Protein AF-K1T9F2-F1 (afdb_monomer)

Radius of gyration: 16.2 Å; Cα contacts (8 Å, |Δi|>4): 489; chains: 1; bounding box: 38×38×41 Å

InterPro domains:
  IP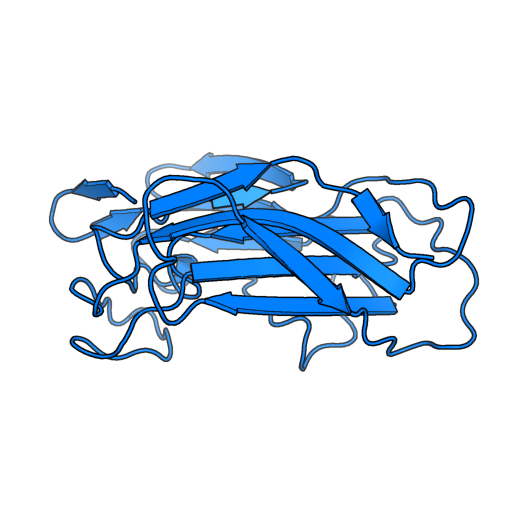R025112 Putative carbohydrate metabolism domain [PF13201] (8-178)
  IPR038653 Putative carbohydrate metabolism domain superfamily [G3DSA:2.60.120.890] (1-181)

Nearest PDB structures (foldseek):
  3hbz-assembly1_A  TM=6.219E-01  e=1.888E-06  Bacteroides thetaiotaomicron VPI-5482
  8uxm-assembly1_B  TM=1.778E-01  e=5.377E-01  Homo sapiens
  8uxh-assembly1_A  TM=1.964E-01  e=2.319E+00  Homo sapiens

pLDDT: mean 95.27, std 4.84, range [68.12, 98.69]

Solvent-accessible surface area (backbone atoms only — not comparable to full-atom values): 9532 Å² total; per-residue (Å²): 56,42,68,60,98,86,42,48,46,48,40,69,51,64,42,49,50,77,50,74,58,89,77,31,40,34,42,31,39,39,31,69,54,87,74,91,68,76,64,47,24,43,33,30,32,34,36,39,44,50,44,45,13,76,32,63,45,98,33,77,48,92,73,56,71,66,39,78,23,32,25,31,40,37,40,33,39,28,39,14,74,40,58,50,49,32,38,25,45,99,49,60,47,43,65,77,83,55,73,90,84,44,55,61,42,91,86,21,39,38,43,38,27,26,27,72,46,76,39,72,61,52,52,78,79,92,57,70,41,86,47,72,31,59,50,51,60,76,53,85,82,65,74,82,54,80,49,65,18,22,32,34,43,42,37,29,26,19,68,45,21,54,28,25,23,28,28,55,77,10,40,67,49,76,45,77,76,43,79,35,112

Mean predicted aligned error: 3.25 Å

Foldseek 3Di:
DADDPLFDQWDKDKPFDWDDDPQKIKTFFFADDDDPDDFFKKKWWKFKDWDFKCGADPLPFPDDGRHQFWWKKKKFFFQWQGTQMWMAGPHNIPSDDDLVPDQADPNTGGTQKMWMDIDRHGDPDDDIDMDMTGIDGPHPPDDRHDHRGTMMIMTIQGPRCSSSIGDNPMDMDIGDIDTHD

Structure (mmCIF, N/CA/C/O backbone):
data_AF-K1T9F2-F1
#
_entry.id   AF-K1T9F2-F1
#
loop_
_atom_site.group_PDB
_atom_site.id
_atom_site.type_symbol
_atom_site.label_atom_id
_atom_site.label_alt_id
_atom_site.label_comp_id
_atom_site.label_asym_id
_atom_site.label_entity_id
_atom_site.label_seq_id
_atom_site.pdbx_PDB_ins_code
_atom_site.Cartn_x
_atom_site.Cartn_y
_atom_site.Cartn_z
_atom_site.occupancy
_atom_site.B_iso_or_equiv
_atom_site.auth_seq_id
_atom_site.auth_comp_id
_atom_site.auth_asym_id
_atom_site.auth_atom_id
_atom_site.pdbx_PDB_model_num
ATOM 1 N N . ALA A 1 1 ? -3.652 2.286 14.707 1.00 68.12 1 ALA A N 1
ATOM 2 C CA . ALA A 1 1 ? -3.939 3.679 14.301 1.00 68.12 1 ALA A CA 1
ATOM 3 C C . ALA A 1 1 ? -3.922 4.584 15.535 1.00 68.12 1 ALA A C 1
ATOM 5 O O . ALA A 1 1 ? -3.825 4.069 16.645 1.00 68.12 1 ALA A O 1
ATOM 6 N N . SER A 1 2 ? -4.001 5.906 15.373 1.00 73.12 2 SER A N 1
ATOM 7 C CA . SER A 1 2 ? -4.304 6.825 16.479 1.00 73.12 2 SER A CA 1
ATOM 8 C C . SER A 1 2 ? -5.463 7.749 16.109 1.00 73.12 2 SER A C 1
ATOM 10 O O . SER A 1 2 ? -5.741 7.978 14.932 1.00 73.12 2 SER A O 1
ATOM 12 N N . SER A 1 3 ? -6.165 8.275 17.111 1.00 77.56 3 SER A N 1
ATOM 13 C CA . SER A 1 3 ? -7.198 9.289 16.903 1.00 77.56 3 SER A CA 1
ATOM 14 C C . SER A 1 3 ? -7.099 10.378 17.957 1.00 77.56 3 SER A C 1
ATOM 16 O O . SER A 1 3 ? -6.975 10.080 19.144 1.00 77.56 3 SER A O 1
ATOM 18 N N . THR A 1 4 ? -7.175 11.641 17.553 1.00 72.25 4 THR A N 1
ATOM 19 C CA . THR A 1 4 ? -7.209 12.791 18.468 1.00 72.25 4 THR A CA 1
ATOM 20 C C . THR A 1 4 ? -8.253 13.779 17.971 1.00 72.25 4 THR A C 1
ATOM 22 O O . THR A 1 4 ? -8.293 14.083 16.782 1.00 72.25 4 THR A O 1
ATOM 25 N N . LEU A 1 5 ? -9.136 14.245 18.863 1.00 77.94 5 LEU A N 1
ATOM 26 C CA . LEU A 1 5 ? -10.234 15.171 18.531 1.00 77.94 5 LEU A CA 1
ATOM 27 C C . LEU A 1 5 ? -11.105 14.690 17.346 1.00 77.94 5 LEU A C 1
ATOM 29 O O . LEU A 1 5 ? -11.568 15.478 16.523 1.00 77.94 5 LEU A O 1
ATOM 33 N N . GLY A 1 6 ? -11.309 13.372 17.240 1.00 76.62 6 GLY A N 1
ATOM 34 C CA . GLY A 1 6 ? -12.091 12.754 16.168 1.00 76.62 6 GLY A CA 1
ATOM 35 C C . GLY A 1 6 ? -11.438 12.823 14.784 1.00 76.62 6 GLY A C 1
ATOM 36 O O . GLY A 1 6 ? -12.145 12.674 13.792 1.00 76.62 6 GLY A O 1
ATOM 37 N N . ILE A 1 7 ? -10.135 13.097 14.689 1.00 81.69 7 ILE A N 1
ATOM 38 C CA . ILE A 1 7 ? -9.335 12.965 13.466 1.00 81.69 7 ILE A CA 1
ATOM 39 C C . ILE A 1 7 ? -8.547 11.663 13.573 1.00 81.69 7 ILE A C 1
ATOM 41 O O . ILE A 1 7 ? -7.864 11.440 14.575 1.00 81.69 7 ILE A O 1
ATOM 45 N N . LEU A 1 8 ? -8.670 10.809 12.558 1.00 89.25 8 LEU A N 1
ATOM 46 C CA . LEU A 1 8 ? -7.912 9.569 12.441 1.00 89.25 8 LEU A CA 1
ATOM 47 C C . LEU A 1 8 ? -6.526 9.868 11.866 1.00 89.25 8 LEU A C 1
ATOM 49 O O . LEU A 1 8 ? -6.414 10.589 10.886 1.00 89.25 8 LEU A O 1
ATOM 53 N N . ALA A 1 9 ? -5.487 9.262 12.425 1.00 88.69 9 ALA A N 1
ATOM 54 C CA . ALA A 1 9 ? -4.207 9.077 11.758 1.00 88.69 9 ALA A CA 1
ATOM 55 C C . ALA A 1 9 ? -3.992 7.569 11.576 1.00 88.69 9 ALA A C 1
ATOM 57 O O . ALA A 1 9 ? -3.715 6.833 12.532 1.00 88.69 9 ALA A O 1
ATOM 58 N N . SER A 1 10 ? -4.183 7.097 10.342 1.00 91.38 10 SER A N 1
ATOM 59 C CA . SER A 1 10 ? -3.956 5.695 9.986 1.00 91.38 10 SER A CA 1
ATOM 60 C C . SER A 1 10 ? -2.474 5.362 10.155 1.00 91.38 10 SER A C 1
ATOM 62 O O . SER A 1 10 ? -1.608 6.117 9.714 1.00 91.38 10 SER A O 1
ATOM 64 N N . GLY A 1 11 ? -2.176 4.244 10.821 1.00 92.25 11 GLY A N 1
ATOM 65 C CA . GLY A 1 11 ? -0.803 3.760 10.917 1.00 92.25 11 GLY A CA 1
ATOM 66 C C . GLY A 1 11 ? -0.372 3.233 9.555 1.00 92.25 11 GLY A C 1
ATOM 67 O O . GLY A 1 11 ? -1.105 2.451 8.953 1.00 92.25 11 GLY A O 1
ATOM 68 N N . ASN A 1 12 ? 0.789 3.656 9.061 1.00 93.50 12 ASN A N 1
ATOM 69 C CA . ASN A 1 12 ? 1.295 3.221 7.766 1.00 93.50 12 ASN A CA 1
ATOM 70 C C . ASN A 1 12 ? 2.806 2.952 7.781 1.00 93.50 12 ASN A C 1
ATOM 72 O O . ASN A 1 12 ? 3.548 3.449 8.626 1.00 93.50 12 ASN A O 1
ATOM 76 N N . LEU A 1 13 ? 3.234 2.122 6.833 1.00 94.81 13 LEU A N 1
ATOM 77 C CA . LEU A 1 13 ? 4.626 1.813 6.517 1.00 94.81 13 LEU A CA 1
ATOM 78 C C . LEU A 1 13 ? 4.768 1.874 4.998 1.00 94.81 13 LEU A C 1
ATOM 80 O O . LEU A 1 13 ? 3.906 1.366 4.282 1.00 94.81 13 LEU A O 1
ATOM 84 N N . PHE A 1 14 ? 5.830 2.489 4.486 1.00 94.94 14 PHE A N 1
ATOM 85 C CA . PHE A 1 14 ? 6.001 2.644 3.043 1.00 94.94 14 PHE A CA 1
ATOM 86 C C . PHE A 1 14 ? 7.463 2.747 2.609 1.00 94.94 14 PHE A C 1
ATOM 88 O O . PHE A 1 14 ? 8.327 3.210 3.353 1.00 94.94 14 PHE A O 1
ATOM 95 N N . THR A 1 15 ? 7.727 2.403 1.348 1.00 90.56 15 THR A N 1
ATOM 96 C CA . THR A 1 15 ? 8.969 2.758 0.643 1.00 90.56 15 THR A CA 1
ATOM 97 C C . THR A 1 15 ? 8.815 4.141 0.001 1.00 90.56 15 THR A C 1
ATOM 99 O O . THR A 1 15 ? 8.570 4.275 -1.204 1.00 90.56 15 THR A O 1
ATOM 102 N N . ALA A 1 16 ? 8.886 5.187 0.820 1.00 93.81 16 ALA A N 1
ATOM 103 C CA . ALA A 1 16 ? 8.629 6.562 0.400 1.00 93.81 16 ALA A CA 1
ATOM 104 C C . ALA A 1 16 ? 9.358 7.582 1.292 1.00 93.81 16 ALA A C 1
ATOM 106 O O . ALA A 1 16 ? 10.010 7.226 2.271 1.00 93.81 16 ALA A O 1
ATOM 107 N N . THR A 1 17 ? 9.232 8.864 0.954 1.00 96.81 17 THR A N 1
ATOM 108 C CA . THR A 1 17 ? 9.586 9.980 1.843 1.00 96.81 17 THR A CA 1
ATOM 109 C C . THR A 1 17 ? 8.347 10.495 2.559 1.00 96.81 17 THR A C 1
ATOM 111 O O . THR A 1 17 ? 7.253 10.437 1.999 1.00 96.81 17 THR A O 1
ATOM 114 N N . PHE A 1 18 ? 8.527 11.081 3.742 1.00 96.88 18 PHE A N 1
ATOM 115 C CA . PHE A 1 18 ? 7.455 11.732 4.489 1.00 96.88 18 PHE A CA 1
ATOM 116 C C . PHE A 1 18 ? 7.846 13.153 4.896 1.00 96.88 18 PHE A C 1
ATOM 118 O O . PHE A 1 18 ? 8.975 13.388 5.327 1.00 96.88 18 PHE A O 1
ATOM 125 N N . SER A 1 19 ? 6.913 14.094 4.773 1.00 96.75 19 SER A N 1
ATOM 126 C CA . SER A 1 19 ? 7.063 15.462 5.268 1.00 96.75 19 SER A CA 1
ATOM 127 C C . SER A 1 19 ? 5.750 15.995 5.836 1.00 96.75 19 SER A C 1
ATOM 129 O O . SER A 1 19 ? 4.665 15.568 5.444 1.00 96.75 19 SER A O 1
ATOM 131 N N . MET A 1 20 ? 5.855 16.938 6.772 1.00 95.12 20 MET A N 1
ATOM 132 C CA . MET A 1 20 ? 4.715 17.584 7.426 1.00 95.12 20 MET A CA 1
ATOM 133 C C . MET A 1 20 ? 4.723 19.083 7.139 1.00 95.12 20 MET A C 1
ATOM 135 O O . MET A 1 20 ? 5.772 19.728 7.203 1.00 95.12 20 MET A O 1
ATOM 139 N N . LYS A 1 21 ? 3.543 19.650 6.879 1.00 93.81 21 LYS A N 1
ATOM 140 C CA . LYS A 1 21 ? 3.303 21.093 6.802 1.00 93.81 21 LYS A CA 1
ATOM 141 C C . LYS A 1 21 ? 2.045 21.430 7.601 1.00 93.81 21 LYS A C 1
ATOM 143 O O . LYS A 1 21 ? 0.927 21.264 7.125 1.00 93.81 21 LYS A O 1
ATOM 148 N N . GLY A 1 22 ? 2.227 21.922 8.825 1.00 91.19 22 GLY A N 1
ATOM 149 C CA . GLY A 1 22 ? 1.110 22.115 9.751 1.00 91.19 22 GLY A CA 1
ATOM 150 C C . GLY A 1 22 ? 0.487 20.769 10.125 1.00 91.19 22 GLY A C 1
ATOM 151 O O . GLY A 1 22 ? 1.191 19.879 10.594 1.00 91.19 22 GLY A O 1
ATOM 152 N N . THR A 1 23 ? -0.819 20.623 9.906 1.00 89.06 23 THR A N 1
ATOM 153 C CA . THR A 1 23 ? -1.559 19.367 10.122 1.00 89.06 23 THR A CA 1
ATOM 154 C C . THR A 1 23 ? -1.532 18.425 8.922 1.00 89.06 23 THR A C 1
ATOM 156 O O . THR A 1 23 ? -2.035 17.309 9.027 1.00 89.06 23 THR A O 1
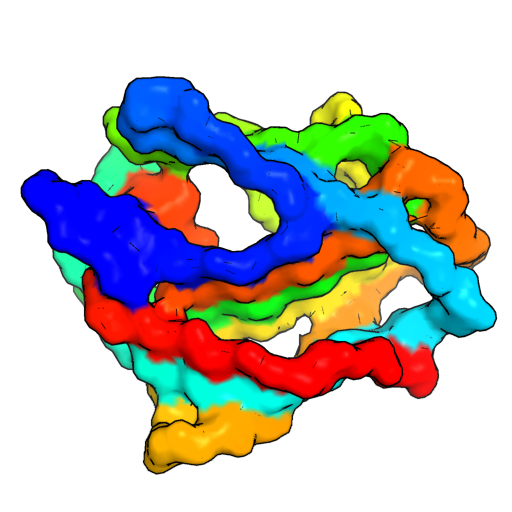ATOM 159 N N . ASP A 1 24 ? -0.984 18.870 7.792 1.00 92.94 24 ASP A N 1
ATOM 160 C CA . ASP A 1 24 ? -0.994 18.100 6.556 1.00 92.94 24 ASP A CA 1
ATOM 161 C C . ASP A 1 24 ? 0.289 17.273 6.451 1.00 92.94 24 ASP A C 1
ATOM 163 O O . ASP A 1 24 ? 1.404 17.802 6.524 1.00 92.94 24 ASP A O 1
ATOM 167 N N . GLY A 1 25 ? 0.123 15.969 6.258 1.00 95.31 25 GLY A N 1
ATOM 168 C CA . GLY A 1 25 ? 1.200 15.029 5.969 1.00 95.31 25 GLY A CA 1
ATOM 169 C C . GLY A 1 25 ? 1.262 14.734 4.476 1.00 95.31 25 GLY A C 1
ATOM 170 O O . GLY A 1 25 ? 0.229 14.548 3.835 1.00 95.31 25 GLY A O 1
ATOM 171 N N . THR A 1 26 ? 2.468 14.689 3.914 1.00 97.44 26 THR A N 1
ATOM 172 C CA . THR A 1 26 ? 2.703 14.313 2.515 1.00 97.44 26 THR A CA 1
ATOM 173 C C . THR A 1 26 ? 3.612 13.097 2.434 1.00 97.44 26 THR A C 1
ATOM 175 O O . THR A 1 26 ? 4.751 13.128 2.903 1.00 97.44 26 THR A O 1
ATOM 178 N N . VAL A 1 27 ? 3.114 12.040 1.796 1.00 97.50 27 VAL A N 1
ATOM 179 C CA . VAL A 1 27 ? 3.890 10.853 1.429 1.00 97.50 27 VAL A CA 1
ATOM 180 C C . VAL A 1 27 ? 4.293 10.975 -0.035 1.00 97.50 27 VAL A C 1
ATOM 182 O O . VAL A 1 27 ? 3.436 11.122 -0.900 1.00 97.50 27 VAL A O 1
ATOM 185 N N . GLY A 1 28 ? 5.591 10.906 -0.324 1.00 97.56 28 GLY A N 1
ATOM 186 C CA . GLY A 1 28 ? 6.118 10.890 -1.691 1.00 97.56 28 GLY A CA 1
ATOM 187 C C . GLY A 1 28 ? 6.487 9.474 -2.114 1.00 97.56 28 GLY A C 1
ATOM 188 O O . GLY A 1 28 ? 7.625 9.059 -1.897 1.00 97.56 28 GLY A O 1
ATOM 189 N N . PHE A 1 29 ? 5.551 8.724 -2.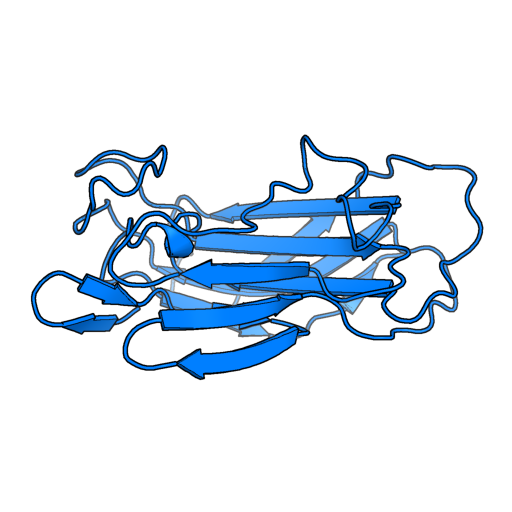692 1.00 97.75 29 PHE A N 1
ATOM 190 C CA . PHE A 1 29 ? 5.731 7.318 -3.060 1.00 97.75 29 PHE A CA 1
ATOM 191 C C . PHE A 1 29 ? 6.774 7.110 -4.161 1.00 97.75 29 PHE A C 1
ATOM 193 O O . PHE A 1 29 ? 6.859 7.885 -5.115 1.00 97.75 29 PHE A O 1
ATOM 200 N N . GLY A 1 30 ? 7.531 6.017 -4.030 1.00 96.81 30 GLY A N 1
ATOM 201 C CA . GLY A 1 30 ? 8.502 5.544 -5.014 1.00 96.81 30 GLY A CA 1
ATOM 202 C C . GLY A 1 30 ? 9.901 5.432 -4.422 1.00 96.81 30 GLY A C 1
ATOM 203 O O . GLY A 1 30 ? 10.411 6.372 -3.834 1.00 96.81 30 GLY A O 1
ATOM 204 N N . GLN A 1 31 ? 10.574 4.309 -4.597 1.00 97.44 31 GLN A N 1
ATOM 205 C CA . GLN A 1 31 ? 11.970 4.137 -4.211 1.00 97.44 31 GLN A CA 1
ATOM 206 C C . GLN A 1 31 ? 12.727 3.493 -5.368 1.00 97.44 31 GLN A C 1
ATOM 208 O O . GLN A 1 31 ? 12.158 2.722 -6.144 1.00 97.44 31 GLN A O 1
ATOM 213 N N . LYS A 1 32 ? 14.010 3.834 -5.521 1.00 97.69 32 LYS A N 1
ATOM 214 C CA . LYS A 1 32 ? 14.860 3.145 -6.489 1.00 97.69 32 LYS A CA 1
ATOM 215 C C . LYS A 1 32 ? 15.120 1.725 -5.993 1.00 97.69 32 LYS A C 1
ATOM 217 O O . LYS A 1 32 ? 15.610 1.535 -4.883 1.00 97.69 32 LYS A O 1
ATOM 222 N N . TYR A 1 33 ? 14.811 0.753 -6.835 1.00 97.50 33 TYR A N 1
ATOM 223 C CA . TYR A 1 33 ? 15.089 -0.661 -6.631 1.00 97.50 33 TYR A CA 1
ATOM 224 C C . TYR A 1 33 ? 15.558 -1.287 -7.948 1.00 97.50 33 TYR A C 1
ATOM 226 O O . TYR A 1 33 ? 14.968 -1.051 -9.005 1.00 97.50 33 TYR A O 1
ATOM 234 N N . ASN A 1 34 ? 16.627 -2.077 -7.901 1.00 96.75 34 ASN A N 1
ATOM 235 C CA . ASN A 1 34 ? 17.180 -2.724 -9.086 1.00 96.75 34 ASN A CA 1
ATOM 236 C C . ASN A 1 34 ? 16.718 -4.183 -9.127 1.00 96.75 34 ASN A C 1
ATOM 238 O O . ASN A 1 34 ? 17.128 -4.986 -8.293 1.00 96.75 34 ASN A O 1
ATOM 242 N N . TYR A 1 35 ? 15.876 -4.516 -10.104 1.00 96.12 35 TYR A N 1
ATOM 243 C CA . TYR A 1 35 ? 15.380 -5.877 -10.307 1.00 96.12 35 TYR A CA 1
ATOM 244 C C . TYR A 1 35 ? 16.410 -6.720 -11.065 1.00 96.12 35 TYR A C 1
ATOM 246 O O . TYR A 1 35 ? 16.886 -6.314 -12.125 1.00 96.12 35 TYR A O 1
ATOM 254 N N . THR A 1 36 ? 16.728 -7.904 -10.542 1.00 92.88 36 THR A N 1
ATOM 255 C CA . THR A 1 36 ? 17.617 -8.888 -11.192 1.00 92.88 36 THR A CA 1
ATOM 256 C C . THR A 1 36 ? 16.849 -9.986 -11.933 1.00 92.88 36 THR A C 1
ATOM 258 O O . THR A 1 36 ? 17.400 -10.635 -12.817 1.00 92.88 36 THR A O 1
ATOM 261 N N . ALA A 1 37 ? 15.569 -10.166 -11.606 1.00 94.50 37 ALA A N 1
ATOM 262 C CA . ALA A 1 37 ? 14.615 -11.033 -12.286 1.00 94.50 37 ALA A CA 1
ATOM 263 C C . ALA A 1 37 ? 13.214 -10.403 -12.214 1.00 94.50 37 ALA A C 1
ATOM 265 O O . ALA A 1 37 ? 13.018 -9.412 -11.509 1.00 94.50 37 ALA A O 1
ATOM 266 N N . ARG A 1 38 ? 12.247 -10.949 -12.960 1.00 95.75 38 ARG A N 1
ATOM 267 C CA . ARG A 1 38 ? 10.861 -10.456 -13.004 1.00 95.75 38 ARG A CA 1
ATOM 268 C C . ARG A 1 38 ? 10.035 -11.114 -11.889 1.00 95.75 38 ARG A C 1
ATOM 270 O O . ARG A 1 38 ? 9.751 -12.302 -12.022 1.00 95.75 38 ARG A O 1
ATOM 277 N N . PRO A 1 39 ? 9.639 -10.400 -10.819 1.00 97.06 39 PRO A N 1
ATOM 278 C CA . PRO A 1 39 ? 8.875 -11.011 -9.735 1.00 97.06 39 PRO A CA 1
ATOM 279 C C . PRO A 1 39 ? 7.464 -11.398 -10.191 1.00 97.06 39 PRO A C 1
ATOM 281 O O . PRO A 1 39 ? 6.855 -10.706 -11.004 1.00 97.06 39 PRO A O 1
ATOM 284 N N . LYS A 1 40 ? 6.910 -12.476 -9.652 1.00 97.50 40 LYS A N 1
ATOM 285 C CA . LYS A 1 40 ? 5.508 -12.883 -9.823 1.00 97.50 40 LYS A CA 1
ATOM 286 C C . LYS A 1 40 ? 4.620 -12.466 -8.656 1.00 97.50 40 LYS A C 1
ATOM 288 O O . LYS A 1 40 ? 3.404 -12.455 -8.807 1.00 97.50 40 LYS A O 1
ATOM 293 N N . GLY A 1 41 ? 5.211 -12.118 -7.517 1.00 98.19 41 GLY A N 1
ATOM 294 C CA . GLY A 1 41 ? 4.481 -11.767 -6.305 1.00 98.19 41 GLY A CA 1
ATOM 295 C C . GLY A 1 41 ? 5.393 -11.221 -5.213 1.00 98.19 41 GLY A C 1
ATOM 296 O O . GLY A 1 41 ? 6.617 -11.226 -5.354 1.00 98.19 41 GLY A O 1
ATOM 297 N N . LEU A 1 42 ? 4.785 -10.765 -4.124 1.00 98.56 42 LEU A N 1
ATOM 298 C CA . LEU A 1 42 ? 5.448 -10.353 -2.891 1.00 98.56 42 LEU A CA 1
ATOM 299 C C . LEU A 1 42 ? 4.920 -11.221 -1.748 1.00 98.56 42 LEU A C 1
ATOM 301 O O . LEU A 1 42 ? 3.719 -11.215 -1.483 1.00 98.56 42 LEU A O 1
ATOM 305 N N . ARG A 1 43 ? 5.811 -11.943 -1.073 1.00 98.69 43 ARG A N 1
ATOM 306 C CA . ARG A 1 43 ? 5.507 -12.723 0.129 1.00 98.69 43 ARG A CA 1
ATOM 307 C C . ARG A 1 43 ? 5.977 -11.964 1.366 1.00 98.69 43 ARG A C 1
ATOM 309 O O . ARG A 1 43 ? 6.936 -11.201 1.296 1.00 98.69 43 ARG A O 1
ATOM 316 N N . PHE A 1 44 ? 5.256 -12.121 2.466 1.00 98.44 44 PHE A N 1
ATOM 317 C CA . PHE A 1 44 ? 5.525 -11.454 3.738 1.00 98.44 44 PHE A CA 1
ATOM 318 C C . PHE A 1 44 ? 4.840 -12.200 4.884 1.00 98.44 44 PHE A C 1
ATOM 320 O O . PHE A 1 44 ? 4.075 -13.147 4.677 1.00 98.44 44 PHE A O 1
ATOM 327 N N . LYS A 1 45 ? 5.093 -11.752 6.109 1.00 98.56 45 LYS A N 1
ATOM 328 C CA . LYS A 1 45 ? 4.345 -12.137 7.302 1.00 98.56 45 LYS A CA 1
ATOM 329 C C . LYS A 1 45 ? 3.517 -10.967 7.808 1.00 98.56 45 LYS A C 1
ATOM 331 O O . LYS A 1 45 ? 3.944 -9.820 7.698 1.00 98.56 45 LYS A O 1
ATOM 336 N N . TYR A 1 46 ? 2.343 -11.239 8.368 1.00 98.56 46 TYR A N 1
ATOM 337 C CA . TYR A 1 46 ? 1.485 -10.203 8.937 1.00 98.56 46 TYR A CA 1
ATOM 338 C C . TYR A 1 46 ? 0.594 -10.716 10.073 1.00 98.56 46 TYR A C 1
ATOM 340 O O . TYR A 1 46 ? 0.297 -11.903 10.161 1.00 98.56 46 TYR A O 1
ATOM 348 N N . HIS A 1 47 ? 0.147 -9.804 10.930 1.00 98.50 47 HIS A N 1
ATOM 349 C CA . HIS A 1 47 ? -0.982 -9.992 11.843 1.00 98.50 47 HIS A CA 1
ATOM 350 C C . HIS A 1 47 ? -1.838 -8.729 11.768 1.00 98.50 47 HIS A C 1
ATOM 352 O O . HIS A 1 47 ? -1.299 -7.618 11.752 1.00 98.50 47 HIS A O 1
ATOM 358 N N . ALA A 1 48 ? -3.157 -8.883 11.727 1.00 98.31 48 ALA A N 1
ATOM 359 C CA . ALA A 1 48 ? -4.078 -7.762 11.638 1.00 98.31 48 ALA A CA 1
ATOM 360 C C . ALA A 1 48 ? -5.213 -7.891 12.652 1.00 98.31 48 ALA A C 1
ATOM 362 O O . ALA A 1 48 ? -5.840 -8.941 12.774 1.00 98.31 48 ALA A O 1
ATOM 363 N N . THR A 1 49 ? -5.529 -6.776 13.302 1.00 98.31 49 THR A N 1
ATOM 364 C CA . THR A 1 49 ? -6.801 -6.567 13.992 1.00 98.31 49 THR A CA 1
ATOM 365 C C . THR A 1 49 ? -7.564 -5.505 13.219 1.00 98.31 49 THR A C 1
ATOM 367 O O . THR A 1 49 ? -7.086 -4.374 13.108 1.00 98.31 49 THR A O 1
ATOM 370 N N . VAL A 1 50 ? -8.737 -5.860 12.690 1.00 98.25 50 VAL A N 1
ATOM 371 C CA . VAL A 1 50 ? -9.604 -4.936 11.949 1.00 98.25 50 VAL A CA 1
ATOM 372 C C . VAL A 1 50 ? -11.003 -4.881 12.552 1.00 98.25 50 VAL A C 1
ATOM 374 O O . VAL A 1 50 ? -11.582 -5.901 12.919 1.00 98.25 50 VAL A O 1
ATOM 377 N N . GLY A 1 51 ? -11.542 -3.672 12.674 1.00 98.00 51 GLY A N 1
ATOM 378 C CA . GLY A 1 51 ? -12.889 -3.409 13.167 1.00 98.00 51 GLY A CA 1
ATOM 379 C C . GLY A 1 51 ? -13.733 -2.641 12.158 1.00 98.00 51 GLY A C 1
ATOM 380 O O . GLY A 1 51 ? -13.339 -2.419 11.015 1.00 98.00 51 GLY A O 1
ATOM 381 N N . THR A 1 52 ? -14.909 -2.207 12.591 1.00 98.38 52 THR A N 1
ATOM 382 C CA . THR A 1 52 ? -15.763 -1.324 11.796 1.00 98.38 52 THR A CA 1
ATOM 383 C C . THR A 1 52 ? -15.276 0.120 11.871 1.00 98.38 52 THR A C 1
ATOM 385 O O . THR A 1 52 ? -14.754 0.549 12.903 1.00 98.38 52 THR A O 1
ATO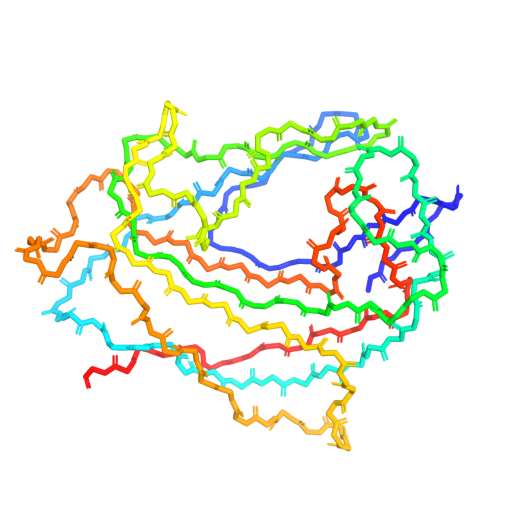M 388 N N . VAL A 1 53 ? -15.503 0.885 10.808 1.00 98.12 53 VAL A N 1
ATOM 389 C CA . VAL A 1 53 ? -15.225 2.321 10.735 1.00 98.12 53 VAL A CA 1
ATOM 390 C C . VAL A 1 53 ? -15.927 3.043 11.883 1.00 98.12 53 VAL A C 1
ATOM 392 O O . VAL A 1 53 ? -17.153 3.010 11.985 1.00 98.12 53 VAL A O 1
ATOM 395 N N . ASP A 1 54 ? -15.144 3.703 12.735 1.00 96.88 54 ASP A N 1
ATOM 396 C CA . ASP A 1 54 ? -15.617 4.523 13.858 1.00 96.88 54 ASP A CA 1
ATOM 397 C C . ASP A 1 54 ? -15.284 6.014 13.675 1.00 96.88 54 ASP A C 1
ATOM 399 O O . ASP A 1 54 ? -15.780 6.868 14.415 1.00 96.88 54 ASP A O 1
ATOM 403 N N . ILE A 1 55 ? -14.484 6.343 12.656 1.00 95.62 55 ILE A N 1
ATOM 404 C CA . ILE A 1 55 ? -14.190 7.704 12.223 1.00 95.62 55 ILE A CA 1
ATOM 405 C C . ILE A 1 55 ? -14.411 7.788 10.716 1.00 95.62 55 ILE A C 1
ATOM 407 O O . ILE A 1 55 ? -13.772 7.093 9.932 1.00 95.62 55 ILE A O 1
ATOM 411 N N . GLN A 1 56 ? -15.299 8.691 10.310 1.00 94.69 56 GLN A N 1
ATOM 412 C CA . GLN A 1 56 ? -15.545 9.024 8.914 1.00 94.69 56 GLN A CA 1
ATOM 413 C C . GLN A 1 56 ? -15.600 10.549 8.795 1.00 94.69 56 GLN A C 1
ATOM 415 O O . GLN A 1 56 ? -16.333 11.230 9.518 1.00 94.69 56 GLN A O 1
ATOM 420 N N . LYS A 1 57 ? -14.758 11.099 7.924 1.00 93.62 57 LYS A N 1
ATOM 421 C CA . LYS A 1 57 ? -14.769 12.492 7.505 1.00 93.62 57 LYS A CA 1
ATOM 422 C C . LYS A 1 57 ? -15.367 12.592 6.112 1.00 93.62 57 LYS A C 1
ATOM 424 O O . LYS A 1 57 ? -15.117 11.783 5.220 1.00 93.62 57 LYS A O 1
ATOM 429 N N . ASN A 1 58 ? -16.088 13.683 5.886 1.00 89.94 58 ASN A N 1
ATOM 430 C CA . ASN A 1 58 ? -16.654 14.023 4.582 1.00 89.94 58 ASN A CA 1
ATOM 431 C C . ASN A 1 58 ? -15.598 14.622 3.637 1.00 89.94 58 ASN A C 1
ATOM 433 O O . ASN A 1 58 ? -15.817 15.647 3.000 1.00 89.94 58 ASN A O 1
ATOM 437 N N . PHE A 1 59 ? -14.434 13.978 3.554 1.00 92.94 59 PHE A N 1
ATOM 438 C CA . PHE A 1 59 ? -13.321 14.351 2.681 1.00 92.94 59 PHE A CA 1
ATOM 439 C C . PHE A 1 59 ? -13.355 13.608 1.338 1.00 92.94 59 PHE A C 1
ATOM 441 O O . PHE A 1 59 ? -12.433 13.730 0.537 1.00 92.94 59 PHE A O 1
ATOM 448 N N . GLY A 1 60 ? -14.447 12.890 1.054 1.00 91.06 60 GLY A N 1
ATOM 449 C CA . GLY A 1 60 ? -14.683 12.204 -0.219 1.00 91.06 60 GLY A CA 1
ATOM 450 C C . GLY A 1 60 ? -14.169 10.766 -0.277 1.00 91.06 60 GLY A C 1
ATOM 451 O O . GLY A 1 60 ? -14.060 10.229 -1.375 1.00 91.06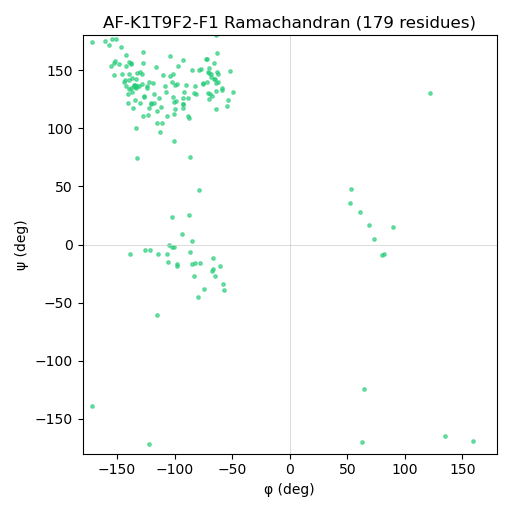 60 GLY A O 1
ATOM 452 N N . GLY A 1 61 ? -13.848 10.161 0.872 1.00 91.19 61 GLY A N 1
ATOM 453 C CA . GLY A 1 61 ? -13.518 8.739 0.959 1.00 91.19 61 GLY A CA 1
ATOM 454 C C . GLY A 1 61 ? -14.759 7.861 0.739 1.00 91.19 61 GLY A C 1
ATOM 455 O O . GLY A 1 61 ? -15.859 8.280 1.107 1.00 91.19 61 GLY A O 1
ATOM 456 N N . PRO A 1 62 ? -14.607 6.661 0.155 1.00 93.88 62 PRO A N 1
ATOM 457 C CA . PRO A 1 62 ? -15.736 5.850 -0.301 1.00 93.88 62 PRO A CA 1
ATOM 458 C C . PRO A 1 62 ? -16.409 5.019 0.802 1.00 93.88 62 PRO A C 1
ATOM 460 O O . PRO A 1 62 ? -17.517 4.543 0.586 1.00 93.88 62 PRO A O 1
ATOM 463 N N . ILE A 1 63 ? -15.755 4.832 1.955 1.00 96.06 63 ILE A N 1
ATOM 464 C CA . ILE A 1 63 ? -16.254 3.980 3.044 1.00 96.06 63 ILE A CA 1
ATOM 465 C C . ILE A 1 63 ? -17.127 4.761 4.034 1.00 96.06 63 ILE A C 1
ATOM 467 O O . ILE A 1 63 ? -16.789 5.891 4.417 1.00 96.06 63 ILE A O 1
ATOM 471 N N . ALA A 1 64 ? -18.241 4.162 4.456 1.00 96.44 64 ALA A N 1
ATOM 472 C CA . ALA A 1 64 ? -19.187 4.768 5.386 1.00 96.44 64 ALA A CA 1
ATOM 473 C C . ALA A 1 64 ? -18.904 4.399 6.855 1.00 96.44 64 ALA A C 1
ATOM 475 O O . ALA A 1 64 ? -18.259 3.402 7.173 1.00 96.44 64 ALA A O 1
ATOM 476 N N . MET A 1 65 ? -19.416 5.225 7.775 1.00 96.81 65 MET A N 1
ATOM 477 C CA . MET A 1 65 ? -19.392 4.945 9.216 1.00 96.81 65 MET A CA 1
ATOM 478 C C . MET A 1 65 ? -20.116 3.624 9.517 1.00 96.81 65 MET A C 1
ATOM 480 O O . MET A 1 65 ? -21.225 3.408 9.033 1.00 96.81 65 MET A O 1
ATOM 484 N N . GLY A 1 66 ? -19.519 2.772 10.352 1.00 97.62 66 GLY A N 1
ATOM 485 C CA . GLY A 1 66 ? -20.078 1.475 10.739 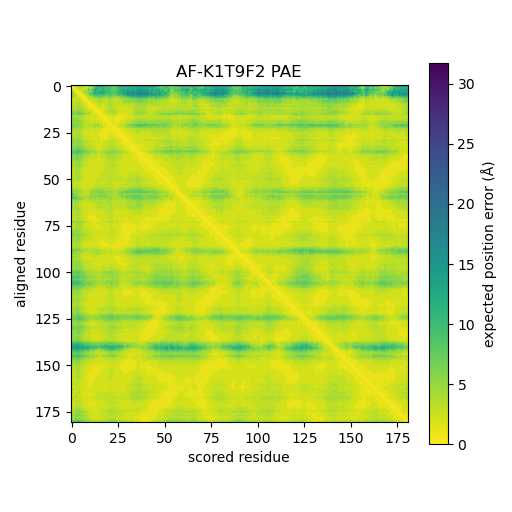1.00 97.62 66 GLY A CA 1
ATOM 486 C C . GLY A 1 66 ? -19.844 0.335 9.742 1.00 97.62 66 GLY A C 1
ATOM 487 O O . GLY A 1 66 ? -20.118 -0.812 10.086 1.00 97.62 66 GLY A O 1
ATOM 488 N N . GLU A 1 67 ? -19.312 0.605 8.546 1.00 98.06 67 GLU A N 1
ATOM 489 C CA . GLU A 1 67 ? -18.896 -0.453 7.618 1.00 98.06 67 GLU A CA 1
ATOM 490 C C . GLU A 1 67 ? -17.624 -1.155 8.102 1.00 98.06 67 GLU A C 1
ATOM 492 O O . GLU A 1 67 ? -16.867 -0.613 8.907 1.00 98.06 67 GLU A O 1
ATOM 497 N N . GLN A 1 68 ? -17.376 -2.372 7.614 1.00 98.31 68 GLN A N 1
ATOM 498 C CA . GLN A 1 68 ? -16.141 -3.097 7.904 1.00 98.31 68 GLN A CA 1
ATOM 499 C C . GLN A 1 68 ? -14.943 -2.342 7.312 1.00 98.31 68 GLN A C 1
ATOM 501 O O . GLN A 1 68 ? -14.847 -2.209 6.093 1.00 98.31 68 GLN A O 1
ATOM 506 N N . ASP A 1 69 ? -14.026 -1.869 8.161 1.00 98.44 69 ASP A N 1
ATOM 507 C CA . ASP A 1 69 ? -12.796 -1.230 7.692 1.00 98.44 69 ASP A CA 1
ATOM 508 C C . ASP A 1 69 ? -11.836 -2.275 7.105 1.00 98.44 69 ASP A C 1
ATOM 510 O O . ASP A 1 69 ? -11.920 -3.472 7.402 1.00 98.44 69 ASP A O 1
ATOM 514 N N . LEU A 1 70 ? -10.906 -1.799 6.280 1.00 98.19 70 LEU A N 1
ATOM 515 C CA . LEU A 1 70 ? -9.929 -2.605 5.564 1.00 98.19 70 LEU A CA 1
ATOM 516 C C . LEU A 1 70 ? -8.525 -2.133 5.926 1.00 98.19 70 LEU A C 1
ATOM 518 O O . LEU A 1 70 ? -8.147 -1.015 5.582 1.00 98.19 70 LEU A O 1
ATOM 522 N N . SER A 1 71 ? -7.712 -2.985 6.548 1.00 98.44 71 SER A N 1
ATOM 523 C CA . SER A 1 71 ? -6.259 -2.811 6.427 1.00 98.44 71 SER A CA 1
ATOM 524 C C . SER A 1 71 ? -5.840 -3.158 4.999 1.00 98.44 71 SER A C 1
ATOM 526 O O . SER A 1 71 ? -6.503 -3.952 4.336 1.00 98.44 71 SER A O 1
ATOM 528 N N . THR A 1 72 ? -4.759 -2.569 4.498 1.00 98.19 72 THR A N 1
ATOM 529 C CA . THR A 1 72 ? -4.298 -2.834 3.129 1.00 98.19 72 THR A CA 1
ATOM 530 C C . THR A 1 72 ? -2.783 -2.934 3.071 1.00 98.19 72 THR A C 1
ATOM 532 O O . THR A 1 72 ? -2.070 -2.197 3.758 1.00 98.19 72 THR A O 1
ATOM 535 N N . ILE A 1 73 ? -2.297 -3.857 2.250 1.00 98.38 73 ILE A N 1
ATOM 536 C CA . ILE A 1 73 ? -0.899 -3.977 1.850 1.00 98.38 73 ILE A CA 1
ATOM 537 C C . ILE A 1 73 ? -0.893 -3.996 0.329 1.00 98.38 73 ILE A C 1
ATOM 539 O O . ILE A 1 73 ? -1.586 -4.806 -0.283 1.00 98.38 73 ILE A O 1
ATOM 543 N N . TYR A 1 74 ? -0.107 -3.130 -0.297 1.00 96.94 74 TYR A N 1
ATOM 544 C CA . TYR A 1 74 ? 0.064 -3.158 -1.740 1.00 96.94 74 TYR A CA 1
ATOM 545 C C . TYR A 1 74 ? 1.512 -2.950 -2.156 1.00 96.94 74 TYR A C 1
ATOM 547 O O . TYR A 1 74 ? 2.327 -2.351 -1.450 1.00 96.94 74 TYR A O 1
ATOM 555 N N . VAL A 1 75 ? 1.807 -3.451 -3.349 1.00 98.50 75 VAL A N 1
ATOM 556 C CA . VAL A 1 75 ? 3.098 -3.343 -4.015 1.00 98.50 75 VAL A CA 1
ATOM 557 C C . VAL A 1 75 ? 2.892 -2.919 -5.460 1.00 98.50 75 VAL A C 1
ATOM 559 O O . VAL A 1 75 ? 1.947 -3.353 -6.117 1.00 98.50 75 VAL A O 1
ATOM 562 N N . CYS A 1 76 ? 3.780 -2.073 -5.969 1.00 98.25 76 CYS A N 1
ATOM 563 C CA . CYS A 1 76 ? 3.820 -1.696 -7.372 1.00 98.25 76 CYS A CA 1
ATOM 564 C C . CYS A 1 76 ? 5.251 -1.737 -7.902 1.00 98.25 76 CYS A C 1
ATOM 566 O O . CYS A 1 76 ? 6.180 -1.210 -7.283 1.00 98.25 76 CYS A O 1
ATOM 568 N N . ILE A 1 77 ? 5.396 -2.305 -9.096 1.00 98.12 77 ILE A N 1
ATOM 569 C CA . ILE A 1 77 ? 6.566 -2.114 -9.948 1.00 98.12 77 ILE A CA 1
ATOM 570 C C . ILE A 1 77 ? 6.228 -0.954 -10.877 1.00 98.12 77 ILE A C 1
ATOM 572 O O . ILE A 1 77 ? 5.242 -1.007 -11.614 1.00 98.12 77 ILE A O 1
ATOM 576 N N . VAL A 1 78 ? 7.028 0.103 -10.829 1.00 97.88 78 VAL A N 1
ATOM 577 C CA . VAL A 1 78 ? 6.759 1.362 -11.537 1.00 97.88 78 VAL A CA 1
ATOM 578 C C . VAL A 1 78 ? 7.957 1.773 -12.381 1.00 97.88 78 VAL A C 1
ATOM 580 O O . VAL A 1 78 ? 9.049 1.233 -12.228 1.00 97.88 78 VAL A O 1
ATOM 583 N N . ASP A 1 79 ? 7.760 2.722 -13.286 1.00 97.56 79 ASP A N 1
ATOM 584 C CA . ASP A 1 79 ? 8.834 3.323 -14.078 1.00 97.56 79 ASP A CA 1
ATOM 585 C C . ASP A 1 79 ? 8.662 4.841 -14.044 1.00 97.56 79 ASP A C 1
ATOM 587 O O . ASP A 1 79 ? 8.132 5.455 -14.970 1.00 97.56 79 ASP A O 1
ATOM 591 N N . TRP A 1 80 ? 9.002 5.429 -12.896 1.00 98.00 80 TRP A N 1
ATOM 592 C CA . TRP A 1 80 ? 8.681 6.817 -12.581 1.00 98.00 80 TRP A CA 1
ATOM 593 C C . TRP A 1 80 ? 9.913 7.715 -12.615 1.00 98.00 80 TRP A C 1
ATOM 595 O O . TRP A 1 80 ? 10.967 7.394 -12.054 1.00 98.00 80 TRP A O 1
ATOM 605 N N . SER A 1 81 ? 9.754 8.889 -13.225 1.00 97.56 81 SER A N 1
ATOM 606 C CA . SER A 1 81 ? 10.771 9.945 -13.238 1.00 97.56 81 SER A CA 1
ATOM 607 C C . SER A 1 81 ? 10.726 10.812 -11.973 1.00 97.56 81 SER A C 1
ATOM 609 O O . SER A 1 81 ? 11.765 11.314 -11.539 1.00 97.56 81 SER A O 1
ATOM 611 N N . ALA A 1 82 ? 9.556 10.914 -11.335 1.00 97.31 82 ALA A N 1
ATOM 612 C CA . ALA A 1 82 ? 9.327 11.642 -10.090 1.00 97.31 82 ALA A CA 1
ATOM 613 C C . ALA A 1 82 ? 8.427 10.852 -9.125 1.00 97.31 82 ALA A C 1
ATOM 615 O O . ALA A 1 82 ? 7.625 10.017 -9.543 1.00 97.31 82 ALA A O 1
ATOM 616 N N . ARG A 1 83 ? 8.545 11.132 -7.820 1.00 97.19 83 ARG A N 1
ATOM 617 C CA . ARG A 1 83 ? 7.689 10.529 -6.784 1.00 97.19 83 ARG A CA 1
ATOM 618 C C . ARG A 1 83 ? 6.224 10.915 -6.981 1.00 97.19 83 ARG A C 1
ATOM 620 O O . ARG A 1 83 ? 5.929 12.039 -7.388 1.00 97.19 83 ARG A O 1
ATOM 627 N N . ARG A 1 84 ? 5.312 10.019 -6.602 1.00 97.00 84 ARG A N 1
ATOM 628 C CA . ARG A 1 84 ? 3.883 10.333 -6.498 1.00 97.00 84 ARG A CA 1
ATOM 629 C C . ARG A 1 84 ? 3.578 10.877 -5.107 1.00 97.00 84 ARG A C 1
ATOM 631 O O . ARG A 1 84 ? 3.621 10.129 -4.135 1.00 97.00 84 ARG A O 1
ATOM 638 N N . ASN A 1 85 ? 3.262 12.164 -5.008 1.00 97.31 85 ASN A N 1
ATOM 639 C CA . ASN A 1 85 ? 2.880 12.770 -3.734 1.00 97.31 85 ASN A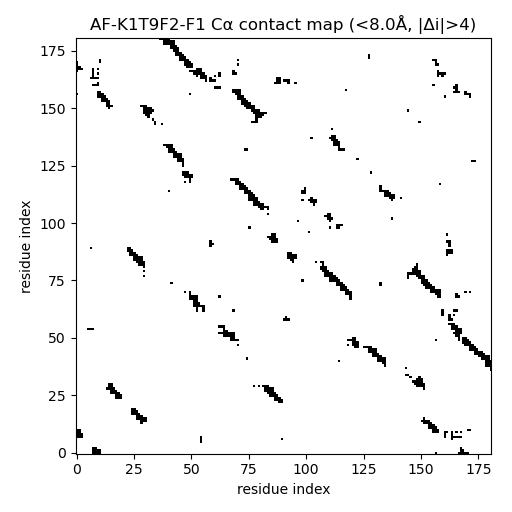 CA 1
ATOM 640 C C . ASN A 1 85 ? 1.397 12.533 -3.435 1.00 97.31 85 ASN A C 1
ATOM 642 O O . ASN A 1 85 ? 0.550 12.817 -4.279 1.00 97.31 85 ASN A O 1
ATOM 646 N N . VAL A 1 86 ? 1.105 12.067 -2.223 1.00 97.00 86 VAL A N 1
ATOM 647 C CA . VAL A 1 86 ? -0.233 12.043 -1.625 1.00 97.00 86 VAL A CA 1
ATOM 648 C C . VAL A 1 86 ? -0.200 12.920 -0.385 1.00 97.00 86 VAL A C 1
ATOM 650 O O . VAL A 1 86 ? 0.601 12.670 0.518 1.00 97.00 86 VAL A O 1
ATOM 653 N N . THR A 1 87 ? -1.054 13.938 -0.340 1.00 97.00 87 THR A N 1
ATOM 654 C CA . THR A 1 87 ? -1.168 14.840 0.812 1.00 97.00 87 THR A CA 1
ATOM 655 C C . THR A 1 87 ? -2.523 14.656 1.471 1.00 97.00 87 THR A C 1
ATOM 657 O O . THR A 1 87 ? -3.553 14.791 0.812 1.00 97.00 87 THR A O 1
ATOM 660 N N . SER A 1 88 ? -2.514 14.389 2.774 1.00 95.06 88 SER A N 1
ATOM 661 C CA . SER A 1 88 ? -3.704 14.205 3.607 1.00 95.06 88 SER A CA 1
ATOM 662 C C . SER A 1 88 ? -3.641 15.100 4.840 1.00 95.06 88 SER A C 1
ATOM 664 O O . SER A 1 88 ? -2.564 15.309 5.400 1.00 95.06 88 SER A O 1
ATOM 666 N N . GLY A 1 89 ? -4.792 15.579 5.300 1.00 91.06 89 GLY A N 1
ATOM 667 C CA . GLY A 1 89 ? -4.890 16.447 6.470 1.00 91.06 89 GLY A CA 1
ATOM 668 C C . GLY A 1 89 ? -6.338 16.681 6.879 1.00 91.06 89 GLY A C 1
ATOM 669 O O . GLY A 1 89 ? -7.174 15.782 6.821 1.00 91.06 89 GLY A O 1
ATOM 670 N N . VAL A 1 90 ? -6.666 17.912 7.258 1.00 89.56 90 VAL A N 1
ATOM 671 C CA . VAL A 1 90 ? -8.028 18.301 7.676 1.00 89.56 90 VAL A CA 1
ATOM 672 C C . VAL A 1 90 ? -8.927 18.722 6.503 1.00 89.56 90 VAL A C 1
ATOM 674 O O . VAL A 1 90 ? -9.861 19.505 6.671 1.00 89.56 90 VAL A O 1
ATOM 677 N N . SER A 1 91 ? -8.640 18.224 5.300 1.00 92.31 91 SER A N 1
ATOM 678 C CA . SER A 1 91 ? -9.403 18.482 4.077 1.00 92.31 91 SER A CA 1
ATOM 679 C C . SER A 1 91 ? -9.302 17.299 3.104 1.00 92.31 91 SER A C 1
ATOM 681 O O . SER A 1 91 ? -8.611 16.319 3.387 1.00 92.31 91 SER A O 1
ATOM 683 N N . LYS A 1 92 ? -10.003 17.380 1.962 1.00 95.19 92 LYS A N 1
ATOM 684 C CA . LYS A 1 92 ? -9.939 16.362 0.901 1.00 95.19 92 LYS A CA 1
ATOM 685 C C . LYS A 1 92 ? -8.480 16.121 0.479 1.00 95.19 92 LYS A C 1
ATOM 687 O O . LYS A 1 92 ? -7.824 17.088 0.086 1.00 95.19 92 LYS A O 1
ATOM 692 N N . PRO A 1 93 ? -7.981 14.870 0.520 1.00 96.75 93 PRO A N 1
ATOM 693 C CA . PRO A 1 93 ? -6.606 14.588 0.146 1.00 96.75 93 PRO A CA 1
ATOM 694 C C . PRO A 1 93 ? -6.367 14.857 -1.341 1.00 96.75 93 PRO A C 1
ATOM 696 O O . PRO A 1 93 ? -7.285 14.816 -2.168 1.00 96.75 93 PRO A O 1
ATOM 699 N N . THR A 1 94 ? -5.111 15.120 -1.685 1.00 96.81 94 THR A N 1
ATOM 700 C CA . THR A 1 94 ? -4.671 15.318 -3.069 1.00 96.81 94 THR A CA 1
ATOM 701 C C . THR A 1 94 ? -3.684 14.238 -3.477 1.00 96.81 94 THR A C 1
ATOM 703 O O . THR A 1 94 ? -2.994 13.656 -2.642 1.00 96.81 94 THR A O 1
ATOM 706 N N . GLY A 1 95 ? -3.636 13.947 -4.778 1.00 95.38 95 GLY A N 1
ATOM 707 C CA . GLY A 1 95 ? -2.688 12.986 -5.336 1.00 95.38 95 GLY A CA 1
ATOM 708 C C . GLY A 1 95 ? -2.992 11.519 -5.026 1.00 95.38 95 GLY A C 1
ATOM 709 O O . GLY A 1 95 ? -2.213 10.660 -5.444 1.00 95.38 95 GLY A O 1
ATOM 710 N N . THR A 1 96 ? -4.119 11.216 -4.367 1.00 95.06 96 THR A N 1
ATOM 711 C CA . THR A 1 96 ? -4.585 9.837 -4.158 1.00 95.06 96 THR A CA 1
ATOM 712 C C . THR A 1 96 ? -4.632 9.080 -5.484 1.00 95.06 96 THR A C 1
ATOM 714 O O . THR A 1 96 ? -4.747 9.670 -6.568 1.00 95.06 96 THR A O 1
ATOM 717 N N . TRP A 1 97 ? -4.415 7.774 -5.407 1.00 94.88 97 TRP A N 1
ATOM 718 C CA . TRP A 1 97 ? -4.287 6.915 -6.571 1.00 94.88 97 TRP A CA 1
ATOM 719 C C . TRP A 1 97 ? -4.660 5.483 -6.203 1.00 94.88 97 TRP A C 1
ATOM 721 O O . TRP A 1 97 ? -4.539 5.084 -5.045 1.00 94.88 97 TRP A O 1
ATOM 731 N N . ASP A 1 98 ? -5.111 4.731 -7.197 1.00 94.00 98 ASP A N 1
ATOM 732 C CA . ASP A 1 98 ? -5.440 3.319 -7.085 1.00 94.00 98 ASP A CA 1
ATOM 733 C C . ASP A 1 98 ? -4.691 2.551 -8.185 1.00 94.00 98 ASP A C 1
ATOM 735 O O . ASP A 1 98 ? -5.011 2.699 -9.373 1.00 94.00 98 ASP A O 1
ATOM 739 N N . PRO A 1 99 ? -3.686 1.735 -7.817 1.00 93.94 99 PRO A N 1
ATOM 740 C CA . PRO A 1 99 ? -2.887 1.003 -8.787 1.00 93.94 99 PRO A CA 1
ATOM 741 C C . PRO A 1 99 ? -3.670 -0.070 -9.548 1.00 93.94 99 PRO A C 1
ATOM 743 O O . PRO A 1 99 ? -3.129 -0.587 -10.514 1.00 93.94 99 PRO A O 1
ATOM 746 N N . SER A 1 100 ? -4.896 -0.418 -9.135 1.00 93.00 100 SER A N 1
ATOM 747 C CA . SER A 1 100 ? -5.725 -1.433 -9.797 1.00 93.00 100 SER A CA 1
ATOM 748 C C . SER A 1 100 ? -6.550 -0.906 -10.974 1.00 93.00 100 SER A C 1
ATOM 750 O O . SER A 1 100 ? -6.988 -1.686 -11.828 1.00 93.00 100 SER A O 1
ATOM 752 N N . VAL A 1 101 ? -6.723 0.416 -11.068 1.00 92.94 101 VAL A N 1
ATOM 753 C CA . VAL A 1 101 ? -7.496 1.072 -12.138 1.00 92.94 101 VAL A CA 1
ATOM 754 C C . VAL A 1 101 ? -6.711 2.153 -12.881 1.00 92.94 101 VAL A C 1
ATOM 756 O O . VAL A 1 101 ? -7.202 2.696 -13.869 1.00 92.94 101 VAL A O 1
ATOM 759 N N . GLN A 1 102 ? -5.489 2.465 -12.442 1.00 94.00 102 GLN A N 1
ATOM 760 C CA . GLN A 1 102 ? -4.605 3.434 -13.087 1.00 94.00 102 GLN A CA 1
ATOM 761 C C . GLN A 1 102 ? -3.330 2.747 -13.573 1.00 94.00 102 GLN A C 1
ATOM 763 O O . GLN A 1 102 ? -2.654 2.063 -12.814 1.00 94.00 102 GLN A O 1
ATOM 768 N N . THR A 1 103 ? -2.972 2.973 -14.837 1.00 94.00 103 THR A N 1
ATOM 769 C CA . THR A 1 103 ? -1.753 2.418 -15.455 1.00 94.00 103 THR A CA 1
ATOM 770 C C . THR A 1 103 ? -0.656 3.461 -15.649 1.00 94.00 103 THR A C 1
ATOM 772 O O . THR A 1 103 ? 0.495 3.109 -15.892 1.00 94.00 103 THR A O 1
ATOM 775 N N . ASP A 1 104 ? -0.994 4.745 -15.553 1.00 94.12 104 ASP A N 1
ATOM 776 C CA . ASP A 1 104 ? -0.065 5.868 -15.635 1.00 94.12 104 ASP A CA 1
ATOM 777 C C . ASP A 1 104 ? -0.519 6.974 -14.681 1.00 94.12 104 ASP A C 1
ATOM 779 O O . ASP A 1 104 ? -1.719 7.218 -14.520 1.00 94.12 104 ASP A O 1
ATOM 783 N N . LEU A 1 105 ? 0.443 7.602 -14.010 1.00 94.19 105 LEU A N 1
ATOM 784 C CA . LEU A 1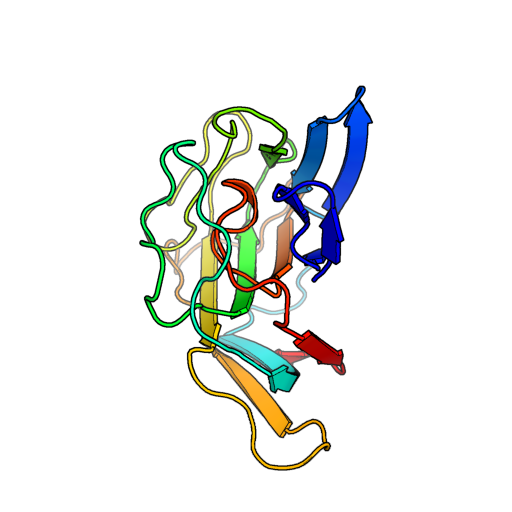 105 ? 0.203 8.719 -13.112 1.00 94.19 105 LEU A CA 1
ATOM 785 C C . LEU A 1 105 ? 0.869 9.963 -13.679 1.00 94.19 105 LEU A C 1
ATOM 787 O O . LEU A 1 105 ? 2.100 10.057 -13.718 1.00 94.19 105 LEU A O 1
ATOM 791 N N . GLU A 1 106 ? 0.044 10.946 -14.035 1.00 92.12 106 GLU A N 1
ATOM 792 C CA . GLU A 1 106 ? 0.505 12.247 -14.508 1.00 92.12 106 GLU A CA 1
ATOM 793 C C . GLU A 1 106 ? 1.563 12.833 -13.560 1.00 92.12 106 GLU A C 1
ATOM 795 O O . GLU A 1 106 ? 1.397 12.855 -12.335 1.00 92.12 106 GLU A O 1
ATOM 800 N N . GLY A 1 107 ? 2.673 13.282 -14.147 1.00 90.62 107 GLY A N 1
ATOM 801 C CA . GLY A 1 107 ? 3.811 13.846 -13.422 1.00 90.62 107 GLY A CA 1
ATOM 802 C C . GLY A 1 107 ? 4.761 12.821 -12.794 1.00 90.62 107 GLY A C 1
ATOM 803 O O . GLY A 1 107 ? 5.836 13.221 -12.360 1.00 90.62 107 GLY A O 1
ATOM 804 N N . SER A 1 108 ? 4.427 11.525 -12.772 1.00 94.25 108 SER A N 1
ATOM 805 C CA . SER A 1 108 ? 5.305 10.457 -12.268 1.00 94.25 108 SER A CA 1
ATOM 806 C C . SER A 1 108 ? 5.706 9.481 -13.376 1.00 94.25 108 SER A C 1
ATOM 808 O O . SER A 1 108 ? 6.898 9.359 -13.676 1.00 94.25 108 SER A O 1
ATOM 810 N N . GLY A 1 109 ? 4.730 8.818 -14.001 1.00 96.00 109 GLY A N 1
ATOM 811 C CA . GLY A 1 109 ? 4.921 7.836 -15.069 1.00 96.00 109 GLY A CA 1
ATOM 812 C C . GLY A 1 109 ? 4.087 6.566 -14.886 1.00 96.00 109 GLY A C 1
ATOM 813 O O . GLY A 1 109 ? 3.170 6.497 -14.061 1.00 96.00 109 GLY A O 1
ATOM 814 N N . ARG A 1 110 ? 4.449 5.526 -15.637 1.00 96.31 110 ARG A N 1
ATOM 815 C CA . ARG A 1 110 ? 3.675 4.284 -15.741 1.00 96.31 110 ARG A CA 1
ATOM 816 C C . ARG A 1 110 ? 3.816 3.344 -14.545 1.00 96.31 110 ARG A C 1
ATOM 818 O O . ARG A 1 110 ? 4.872 3.249 -13.913 1.00 96.31 110 ARG A O 1
ATOM 825 N N . ILE A 1 111 ? 2.757 2.582 -14.304 1.00 97.38 111 ILE A N 1
ATOM 826 C CA . ILE A 1 111 ? 2.705 1.432 -13.403 1.00 97.38 111 ILE A CA 1
ATOM 827 C C . ILE A 1 111 ? 2.831 0.177 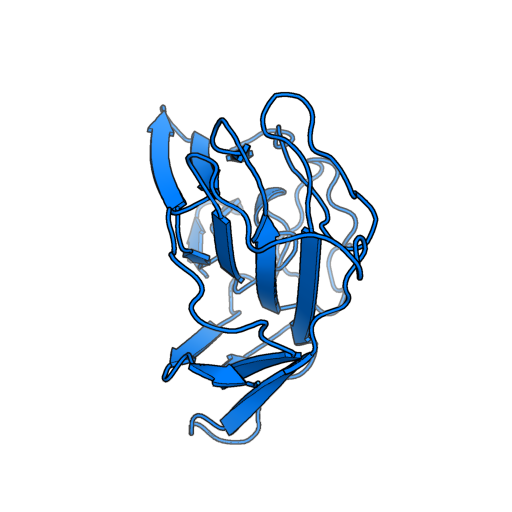-14.271 1.00 97.38 111 ILE A C 1
ATOM 829 O O . ILE A 1 111 ? 1.990 -0.093 -15.124 1.00 97.38 111 ILE A O 1
ATOM 833 N N . ILE A 1 112 ? 3.908 -0.583 -14.077 1.00 97.50 112 ILE A N 1
ATOM 834 C CA . ILE A 1 112 ? 4.184 -1.810 -14.838 1.00 97.50 112 ILE A CA 1
ATOM 835 C C . ILE A 1 112 ? 3.371 -2.974 -14.279 1.00 97.50 112 ILE A C 1
ATOM 837 O O . ILE A 1 112 ? 2.789 -3.758 -15.034 1.00 97.50 112 ILE A O 1
ATOM 841 N N . ALA A 1 113 ? 3.362 -3.096 -12.954 1.00 97.94 113 ALA A N 1
ATOM 842 C CA . ALA A 1 113 ? 2.649 -4.137 -12.239 1.00 97.94 113 ALA A CA 1
ATOM 843 C C . ALA A 1 113 ? 2.181 -3.636 -10.886 1.00 97.94 113 ALA A C 1
ATOM 845 O O . ALA A 1 113 ? 2.810 -2.759 -10.289 1.00 97.94 113 ALA A O 1
ATOM 846 N N . TYR A 1 114 ? 1.136 -4.263 -10.373 1.00 98.38 114 TYR A N 1
ATOM 847 C CA . TYR A 1 114 ? 0.657 -4.030 -9.025 1.00 98.38 114 TYR A CA 1
ATOM 848 C C . TYR A 1 114 ? 0.184 -5.326 -8.384 1.00 98.38 114 TYR A C 1
ATOM 850 O O . TYR A 1 114 ? -0.106 -6.307 -9.062 1.00 98.38 114 TYR A O 1
ATOM 858 N N . GLY A 1 115 ? 0.062 -5.310 -7.069 1.00 98.44 115 GLY A N 1
ATOM 859 C CA . GLY A 1 115 ? -0.722 -6.282 -6.337 1.00 98.44 115 GLY A CA 1
ATOM 860 C C . GLY A 1 115 ? -1.210 -5.656 -5.039 1.00 98.44 115 GLY A C 1
ATOM 861 O O . GLY A 1 115 ? -0.524 -4.813 -4.459 1.00 98.44 115 GLY A O 1
ATOM 862 N N . VAL A 1 116 ? -2.407 -6.041 -4.610 1.00 98.19 116 VAL A N 1
ATOM 863 C CA . VAL A 1 116 ? -3.088 -5.490 -3.433 1.00 98.19 116 VAL A CA 1
ATOM 864 C C . VAL A 1 116 ? -3.656 -6.647 -2.622 1.00 98.19 116 VAL A C 1
ATOM 866 O O . VAL A 1 116 ? -4.252 -7.563 -3.184 1.00 98.19 116 VAL A O 1
ATOM 869 N N . MET A 1 117 ? -3.501 -6.580 -1.305 1.00 98.19 117 MET A N 1
ATOM 870 C CA . MET A 1 117 ? -4.219 -7.407 -0.346 1.00 98.19 117 MET A CA 1
ATOM 871 C C . MET A 1 117 ? -4.962 -6.498 0.625 1.00 98.19 117 MET A C 1
ATOM 873 O O . MET A 1 117 ? -4.349 -5.827 1.457 1.00 98.19 117 MET A O 1
ATOM 877 N N . ASP A 1 118 ? -6.287 -6.510 0.522 1.00 98.12 118 ASP A N 1
ATOM 878 C CA . ASP A 1 118 ? -7.169 -5.881 1.497 1.00 98.12 118 ASP A CA 1
ATOM 879 C C . ASP A 1 118 ? -7.567 -6.912 2.558 1.00 98.12 118 ASP A C 1
ATOM 881 O O . ASP A 1 118 ? -7.967 -8.035 2.248 1.00 98.12 118 ASP A O 1
ATOM 885 N N . ILE A 1 119 ? -7.443 -6.525 3.822 1.00 98.50 119 ILE A N 1
ATOM 886 C CA . ILE A 1 119 ? -7.673 -7.371 4.988 1.00 98.50 119 ILE A CA 1
ATOM 887 C C . ILE A 1 119 ? -8.938 -6.868 5.680 1.00 98.50 119 ILE A C 1
ATOM 889 O O . ILE A 1 119 ? -8.923 -5.830 6.342 1.00 98.50 119 ILE A O 1
ATOM 893 N N . SER A 1 120 ? -10.031 -7.611 5.513 1.00 97.81 120 SER A N 1
ATOM 894 C CA . SER A 1 120 ? -11.352 -7.284 6.067 1.00 97.81 120 SER A CA 1
ATOM 895 C C . SER A 1 120 ? -11.717 -8.085 7.318 1.00 97.81 120 SER A C 1
ATOM 897 O O . SER A 1 120 ? -12.803 -7.902 7.859 1.00 97.81 120 SER A O 1
ATOM 899 N N . ALA A 1 121 ? -10.851 -9.001 7.754 1.00 98.00 121 ALA A N 1
ATOM 900 C CA . ALA A 1 121 ? -11.049 -9.819 8.943 1.00 98.00 121 ALA A CA 1
ATOM 901 C C . ALA A 1 121 ? -9.750 -9.913 9.746 1.00 98.00 121 ALA A C 1
ATOM 903 O O . ALA A 1 121 ? -8.660 -9.973 9.170 1.00 98.00 121 ALA A O 1
ATOM 904 N N . SER A 1 122 ? -9.875 -9.918 11.073 1.00 98.44 122 SER A N 1
ATOM 905 C CA . SER A 1 122 ? -8.729 -10.086 11.961 1.00 98.44 122 SER A CA 1
ATOM 906 C C . SER A 1 122 ? -8.114 -11.468 11.776 1.00 98.44 122 SER A C 1
ATOM 908 O O . SER A 1 122 ? -8.823 -12.458 11.590 1.00 98.44 122 SER A O 1
ATOM 910 N N . THR A 1 123 ? -6.791 -11.537 11.848 1.00 98.19 123 THR A N 1
ATOM 911 C CA . THR A 1 123 ? -6.072 -12.811 11.871 1.00 98.19 123 THR A CA 1
ATOM 912 C C . THR A 1 123 ? -6.316 -13.530 13.197 1.00 98.19 123 THR A C 1
ATOM 914 O O . THR A 1 123 ? -6.469 -12.884 14.233 1.00 98.19 123 THR A O 1
ATOM 917 N N . GLU A 1 124 ? -6.345 -14.862 13.181 1.00 96.69 124 GLU A N 1
ATOM 918 C CA . GLU A 1 124 ? -6.502 -15.660 14.400 1.00 96.69 124 GLU A CA 1
ATOM 919 C C . GLU A 1 124 ? -5.234 -15.639 15.268 1.00 96.69 124 GLU A C 1
ATOM 921 O O . GLU A 1 124 ? -4.116 -15.762 14.762 1.00 96.69 124 GLU A O 1
ATOM 926 N N . GLY A 1 125 ? -5.414 -15.549 16.590 1.00 95.31 125 GLY A N 1
ATOM 927 C CA . GLY A 1 125 ? -4.311 -15.514 17.555 1.00 95.31 125 GLY A CA 1
ATOM 928 C C . GLY A 1 125 ? -3.401 -14.292 17.392 1.00 95.31 125 GLY A C 1
ATOM 929 O O . GLY A 1 125 ? -3.705 -13.374 16.650 1.00 95.31 125 GLY A O 1
ATOM 930 N N . GLU A 1 126 ? -2.260 -14.287 18.082 1.00 93.50 126 GLU A N 1
ATOM 931 C CA . GLU A 1 126 ? -1.351 -13.122 18.151 1.00 93.50 126 GLU A CA 1
ATOM 932 C C . GLU A 1 126 ? -0.084 -13.281 17.286 1.00 93.50 126 GLU A C 1
ATOM 934 O O . GLU A 1 126 ? 0.799 -12.427 17.282 1.00 93.50 126 GLU A O 1
ATOM 939 N N . SER A 1 127 ? 0.063 -14.414 16.593 1.00 97.12 127 SER A N 1
ATOM 940 C CA . SER A 1 127 ? 1.257 -14.709 15.790 1.00 97.12 127 SER A CA 1
ATOM 941 C C . SER A 1 127 ? 1.159 -14.109 14.392 1.00 97.12 127 SER A C 1
ATOM 943 O O . SER A 1 127 ? 0.071 -14.011 13.825 1.00 97.12 127 SER A O 1
ATOM 945 N N . LEU A 1 128 ? 2.310 -13.769 13.805 1.00 98.12 128 LEU A N 1
ATOM 946 C CA . LEU A 1 128 ? 2.368 -13.416 12.391 1.00 98.12 128 LEU A CA 1
ATOM 947 C C . LEU A 1 128 ? 2.109 -14.660 11.528 1.00 98.12 128 LEU A C 1
ATOM 949 O O . LEU A 1 128 ? 2.770 -15.688 11.697 1.00 98.12 128 LEU A O 1
ATOM 953 N N . ILE A 1 129 ? 1.188 -14.544 10.578 1.00 98.25 129 ILE A N 1
ATOM 954 C CA . ILE A 1 129 ? 0.883 -15.560 9.567 1.00 98.25 129 ILE A CA 1
ATOM 955 C C . ILE A 1 129 ? 1.480 -15.168 8.211 1.00 98.25 129 ILE A C 1
ATOM 957 O O . ILE A 1 129 ? 1.835 -14.012 7.992 1.00 98.25 129 ILE A O 1
ATOM 961 N N . GLY A 1 130 ? 1.607 -16.128 7.294 1.00 98.06 130 GLY A N 1
ATOM 962 C CA . GLY A 1 130 ? 2.090 -15.860 5.938 1.00 98.06 130 GLY A CA 1
ATOM 963 C C . GLY A 1 130 ? 1.036 -15.173 5.067 1.00 98.06 130 GLY A C 1
ATOM 964 O O . GLY A 1 130 ? -0.134 -15.550 5.098 1.00 98.06 130 GLY A O 1
ATOM 965 N N . GLY A 1 131 ? 1.467 -14.199 4.268 1.00 97.44 131 GLY A N 1
ATOM 966 C CA . GLY A 1 131 ? 0.684 -13.554 3.217 1.00 97.44 131 GLY A CA 1
ATOM 967 C C . GLY A 1 131 ? 1.461 -13.516 1.903 1.00 97.44 131 GLY A C 1
ATOM 968 O O . GLY A 1 131 ? 2.691 -13.441 1.895 1.00 97.44 131 GLY A O 1
ATOM 969 N N . GLU A 1 132 ? 0.745 -13.577 0.784 1.00 98.12 132 GLU A N 1
ATOM 970 C CA . GLU A 1 132 ? 1.327 -13.452 -0.551 1.00 98.12 132 GLU A CA 1
ATOM 971 C C . GLU A 1 132 ? 0.406 -12.623 -1.445 1.00 98.12 132 GLU A C 1
ATOM 973 O O . GLU A 1 132 ? -0.792 -12.883 -1.547 1.00 98.12 132 GLU A O 1
ATOM 978 N N . ILE A 1 133 ? 0.983 -11.617 -2.096 1.00 98.25 133 ILE A N 1
ATOM 979 C CA . ILE A 1 133 ? 0.319 -10.775 -3.084 1.00 98.25 133 ILE A CA 1
ATOM 980 C C . ILE A 1 133 ? 0.844 -11.168 -4.471 1.00 98.25 133 ILE A C 1
ATOM 982 O O . ILE A 1 133 ? 2.006 -10.871 -4.767 1.00 98.25 133 ILE A O 1
ATOM 986 N N . PRO A 1 134 ? 0.034 -11.788 -5.348 1.00 98.31 134 PRO A N 1
ATOM 987 C CA . PRO A 1 134 ? 0.419 -11.986 -6.740 1.00 98.31 134 PRO A CA 1
ATOM 988 C C . PRO A 1 134 ? 0.462 -10.643 -7.483 1.00 98.31 134 PRO A C 1
ATOM 990 O O . PRO A 1 134 ? -0.361 -9.756 -7.247 1.00 98.31 134 PRO A O 1
ATOM 993 N N . LEU A 1 135 ? 1.413 -10.496 -8.406 1.00 98.31 135 LEU A N 1
ATOM 994 C CA . LEU A 1 135 ? 1.531 -9.316 -9.257 1.00 98.31 135 LEU A CA 1
ATOM 995 C C . LEU A 1 135 ? 0.699 -9.468 -10.531 1.00 98.31 135 LEU A C 1
ATOM 997 O O . LEU A 1 135 ? 0.888 -10.393 -11.323 1.00 98.31 135 LEU A O 1
ATOM 1001 N N . VAL A 1 136 ? -0.160 -8.485 -10.773 1.00 97.81 136 VAL A N 1
ATOM 1002 C CA . VAL A 1 136 ? -0.854 -8.261 -12.037 1.00 97.81 136 VAL A CA 1
ATOM 1003 C C . VAL A 1 136 ? -0.028 -7.283 -12.867 1.00 97.81 136 VAL A C 1
ATOM 1005 O O . VAL A 1 136 ? 0.186 -6.139 -12.470 1.00 97.81 136 VAL A O 1
ATOM 1008 N N . TYR A 1 137 ? 0.451 -7.737 -14.025 1.00 97.25 137 TYR A N 1
ATOM 1009 C CA . TYR A 1 137 ? 1.230 -6.922 -14.955 1.00 97.25 137 TYR A CA 1
ATOM 1010 C C . TYR A 1 137 ? 0.328 -6.274 -16.004 1.00 97.25 137 TYR A C 1
ATOM 1012 O O . TYR A 1 137 ? -0.311 -6.980 -16.782 1.00 97.25 137 TYR A O 1
ATOM 1020 N N . TYR A 1 138 ? 0.339 -4.943 -16.071 1.00 95.31 138 TYR A N 1
ATOM 1021 C CA . TYR A 1 138 ? -0.269 -4.202 -17.178 1.00 95.31 138 TYR A CA 1
ATOM 1022 C C . TYR A 1 138 ? 0.587 -4.282 -18.442 1.00 95.31 138 TYR A C 1
ATOM 1024 O O . TYR A 1 138 ? 0.059 -4.417 -19.541 1.00 95.31 138 TYR A O 1
ATOM 1032 N N . ASP A 1 139 ? 1.912 -4.241 -18.279 1.00 88.50 139 ASP A N 1
ATOM 1033 C CA . ASP A 1 139 ? 2.874 -4.385 -19.370 1.00 88.50 139 ASP A CA 1
ATOM 1034 C C . ASP A 1 139 ? 3.652 -5.698 -19.205 1.00 88.50 139 ASP A C 1
ATOM 1036 O O . ASP A 1 139 ? 4.606 -5.811 -18.427 1.00 88.50 139 ASP A O 1
ATOM 1040 N N . THR A 1 140 ? 3.210 -6.738 -19.914 1.00 88.25 140 THR A N 1
ATOM 1041 C CA . THR A 1 140 ? 3.803 -8.083 -19.849 1.00 88.25 140 THR A CA 1
ATOM 1042 C C . THR A 1 140 ? 5.099 -8.214 -20.652 1.00 88.25 140 THR A C 1
ATOM 1044 O O . THR A 1 140 ? 5.856 -9.153 -20.412 1.00 88.25 140 THR A O 1
ATOM 1047 N N . ALA A 1 141 ? 5.386 -7.269 -21.555 1.00 88.31 141 ALA A N 1
ATOM 1048 C CA . ALA A 1 141 ? 6.531 -7.312 -22.464 1.00 88.31 141 ALA A CA 1
ATOM 1049 C C . ALA A 1 141 ? 7.657 -6.331 -22.089 1.00 88.31 141 ALA A C 1
ATOM 1051 O O . ALA A 1 141 ? 8.733 -6.384 -22.688 1.00 88.31 141 ALA A O 1
ATOM 1052 N N . CYS A 1 142 ? 7.449 -5.442 -21.111 1.00 87.38 142 CYS A N 1
ATOM 1053 C CA . CYS A 1 142 ? 8.468 -4.468 -20.733 1.00 87.38 142 CYS A CA 1
ATOM 1054 C C . CYS A 1 142 ? 9.754 -5.103 -20.191 1.00 87.38 142 CYS A C 1
ATOM 1056 O O . CYS A 1 142 ? 9.743 -6.086 -19.439 1.00 87.38 142 CYS A O 1
ATOM 1058 N N . ALA A 1 143 ? 10.870 -4.435 -20.485 1.00 90.56 143 ALA A N 1
ATOM 1059 C CA . ALA A 1 143 ? 12.109 -4.607 -19.743 1.00 90.56 143 ALA A CA 1
ATOM 1060 C C . ALA A 1 143 ? 11.943 -4.169 -18.274 1.00 90.56 143 ALA A C 1
ATOM 1062 O O . ALA A 1 143 ? 10.991 -3.469 -17.917 1.00 90.56 143 ALA A O 1
ATOM 1063 N N . ALA A 1 144 ? 12.890 -4.563 -17.420 1.00 93.62 144 ALA A N 1
ATOM 1064 C CA . ALA A 1 144 ? 12.930 -4.100 -16.035 1.00 93.62 144 ALA A CA 1
ATOM 1065 C C . ALA A 1 144 ? 13.040 -2.560 -15.984 1.00 93.62 144 ALA A C 1
ATOM 1067 O O . ALA A 1 144 ? 13.894 -2.007 -16.685 1.00 93.62 144 ALA A O 1
ATOM 1068 N N . PRO A 1 145 ? 12.235 -1.864 -15.159 1.00 96.62 145 PRO A N 1
ATOM 1069 C CA . PRO A 1 145 ? 12.238 -0.404 -15.103 1.00 96.62 145 PRO A CA 1
ATOM 1070 C C . PRO A 1 145 ? 13.590 0.141 -14.645 1.00 96.62 145 PRO A C 1
ATOM 1072 O O . PRO A 1 145 ? 14.216 -0.396 -13.729 1.00 96.62 145 PRO A O 1
ATOM 1075 N N . GLN A 1 146 ? 14.030 1.230 -15.276 1.00 94.94 146 GLN A N 1
ATOM 1076 C CA . GLN A 1 146 ? 15.341 1.840 -15.027 1.00 94.94 146 GLN A CA 1
ATOM 1077 C C . GLN A 1 146 ? 15.258 3.302 -14.573 1.00 94.94 146 GLN A C 1
ATOM 1079 O O . GLN A 1 146 ? 16.291 3.853 -14.187 1.00 94.94 146 GLN A O 1
ATOM 1084 N N . SER A 1 147 ? 14.068 3.912 -14.536 1.00 96.75 147 SER A N 1
ATOM 1085 C CA . SER A 1 147 ? 13.889 5.306 -14.100 1.00 96.75 147 SER A CA 1
ATOM 1086 C C . SER A 1 147 ? 14.257 5.543 -12.627 1.00 96.75 147 SER A C 1
ATOM 1088 O O . SER A 1 147 ? 14.687 4.637 -11.907 1.00 96.75 147 SER A O 1
ATOM 1090 N N . SER A 1 148 ? 14.120 6.787 -12.167 1.00 97.81 148 SER A N 1
ATOM 1091 C CA . SER A 1 148 ? 14.507 7.232 -10.821 1.00 97.81 148 SER A CA 1
ATOM 1092 C C . SER A 1 148 ? 13.823 6.459 -9.691 1.00 97.81 148 SER A C 1
ATOM 1094 O O . SER A 1 148 ? 14.440 6.233 -8.650 1.00 97.81 148 SER A O 1
ATOM 1096 N N . TYR A 1 149 ? 12.576 6.030 -9.892 1.00 98.38 149 TYR A N 1
ATOM 1097 C CA . TYR A 1 149 ? 11.805 5.264 -8.915 1.00 98.38 149 TYR A CA 1
ATOM 1098 C C . TYR A 1 149 ? 11.149 4.074 -9.594 1.00 98.38 149 TYR A C 1
ATOM 1100 O O . TYR A 1 149 ? 10.586 4.203 -10.681 1.00 98.38 149 TYR A O 1
ATOM 1108 N N . THR A 1 150 ? 11.249 2.913 -8.953 1.00 98.12 150 THR A N 1
ATOM 1109 C CA . THR A 1 150 ? 10.889 1.639 -9.585 1.00 98.12 150 THR A CA 1
ATOM 1110 C C . THR A 1 150 ? 10.121 0.684 -8.673 1.00 98.12 150 THR A C 1
ATOM 1112 O O . THR A 1 150 ? 9.621 -0.341 -9.140 1.00 98.12 150 THR A O 1
ATOM 1115 N N . LEU A 1 151 ? 10.000 1.014 -7.386 1.00 98.31 151 LEU A N 1
ATOM 1116 C CA . LEU A 1 151 ? 9.287 0.228 -6.386 1.00 98.31 151 LEU A CA 1
ATOM 1117 C C . LEU A 1 151 ? 8.403 1.117 -5.514 1.00 98.31 151 LEU A C 1
ATOM 1119 O O . LEU A 1 151 ? 8.843 2.157 -5.021 1.00 98.31 151 LEU A O 1
ATOM 1123 N N . VAL A 1 152 ? 7.185 0.652 -5.263 1.00 98.38 152 VAL A N 1
ATOM 1124 C CA . VAL A 1 152 ? 6.337 1.110 -4.164 1.00 98.38 152 VAL A CA 1
ATOM 1125 C C . VAL A 1 152 ? 5.907 -0.112 -3.364 1.00 98.38 152 VAL A C 1
ATOM 1127 O O . VAL A 1 152 ? 5.381 -1.053 -3.939 1.00 98.38 152 VAL A O 1
ATOM 1130 N N . ILE A 1 153 ? 6.104 -0.096 -2.051 1.00 98.12 153 ILE A N 1
ATOM 1131 C CA . ILE A 1 153 ? 5.406 -0.959 -1.095 1.00 98.12 153 ILE A CA 1
ATOM 1132 C C . ILE A 1 153 ? 4.745 -0.031 -0.086 1.00 98.12 153 ILE A C 1
ATOM 1134 O O . ILE A 1 153 ? 5.379 0.918 0.385 1.00 98.12 153 ILE A O 1
ATOM 1138 N N . SER A 1 154 ? 3.482 -0.285 0.237 1.00 97.75 154 SER A N 1
ATOM 1139 C CA . SER A 1 154 ? 2.747 0.465 1.246 1.00 97.75 154 SER A CA 1
ATOM 1140 C C . SER A 1 154 ? 1.848 -0.465 2.045 1.00 97.75 154 SER A C 1
ATOM 1142 O O . SER A 1 154 ? 1.168 -1.320 1.490 1.00 97.75 154 SER A O 1
ATOM 1144 N N . CYS A 1 155 ? 1.839 -0.265 3.356 1.00 98.31 155 CYS A N 1
ATOM 1145 C CA . CYS A 1 155 ? 0.940 -0.908 4.302 1.00 98.31 155 CYS A CA 1
ATOM 1146 C C . CYS A 1 155 ? 0.180 0.190 5.045 1.00 98.31 155 CYS A C 1
ATOM 1148 O O . CYS A 1 155 ? 0.788 1.197 5.419 1.00 98.31 155 CYS A O 1
ATOM 1150 N N . ALA A 1 156 ? -1.112 0.002 5.293 1.00 97.88 156 ALA A N 1
ATOM 1151 C CA . ALA A 1 156 ? -1.913 0.915 6.098 1.00 97.88 156 ALA A CA 1
ATOM 1152 C C . ALA A 1 156 ? -2.938 0.154 6.943 1.00 97.88 156 ALA A C 1
ATOM 1154 O O . ALA A 1 156 ? -3.561 -0.798 6.475 1.00 97.88 156 ALA A O 1
ATOM 1155 N N . THR A 1 157 ? -3.156 0.609 8.179 1.00 98.31 157 THR A N 1
ATOM 1156 C CA . THR A 1 157 ? -4.170 0.037 9.084 1.00 98.31 157 THR A CA 1
ATOM 1157 C C . THR A 1 157 ? -5.602 0.294 8.608 1.00 98.31 157 THR A C 1
ATOM 1159 O O . THR A 1 157 ? -6.515 -0.436 8.981 1.00 98.31 157 THR A O 1
ATOM 1162 N N . SER A 1 158 ? -5.791 1.325 7.783 1.00 97.94 158 SER A N 1
ATOM 1163 C CA . SER A 1 158 ? -7.058 1.674 7.133 1.00 97.94 158 SER A CA 1
ATOM 1164 C C . SER A 1 158 ? -6.770 2.135 5.706 1.00 97.94 158 SER A C 1
ATOM 1166 O O . SER A 1 158 ? -6.023 3.102 5.520 1.00 97.94 158 SER A O 1
ATOM 1168 N N . LYS A 1 159 ? -7.359 1.459 4.714 1.00 97.25 159 LYS A N 1
ATOM 1169 C CA . LYS A 1 159 ? -7.180 1.690 3.272 1.00 97.25 159 LYS A CA 1
ATOM 1170 C C . LYS A 1 159 ? -7.515 3.121 2.867 1.00 97.25 159 LYS A C 1
ATOM 1172 O O . LYS A 1 159 ? -6.805 3.704 2.060 1.00 97.25 159 LYS A O 1
ATOM 1177 N N . TYR A 1 160 ? -8.559 3.686 3.469 1.00 96.75 160 TYR A N 1
ATOM 1178 C CA . TYR A 1 160 ? -9.043 5.044 3.198 1.00 96.75 160 TYR A CA 1
ATOM 1179 C C . TYR A 1 160 ? -8.613 6.052 4.275 1.00 96.75 160 TYR A C 1
ATOM 1181 O O . TYR A 1 160 ? -9.254 7.087 4.481 1.00 96.75 160 TYR A O 1
ATOM 1189 N N . GLY A 1 161 ? -7.526 5.746 4.990 1.00 96.12 161 GLY A N 1
ATOM 1190 C CA . GLY A 1 161 ? -7.001 6.583 6.066 1.00 96.12 161 GLY A CA 1
ATOM 1191 C C . GLY A 1 161 ? -6.459 7.939 5.604 1.00 96.12 161 GLY A C 1
ATOM 1192 O O . GLY A 1 161 ? -6.414 8.871 6.397 1.00 96.12 161 GLY A O 1
ATOM 1193 N N . ASP A 1 162 ? -6.102 8.079 4.329 1.00 95.31 162 ASP A N 1
ATOM 1194 C CA . ASP A 1 162 ? -5.763 9.345 3.666 1.00 95.31 162 ASP A CA 1
ATOM 1195 C C . ASP A 1 162 ? -6.955 10.316 3.583 1.00 95.31 162 ASP A C 1
ATOM 1197 O O . ASP A 1 162 ? -6.772 11.534 3.612 1.00 95.31 162 ASP A O 1
ATOM 1201 N N . TYR A 1 163 ? -8.182 9.791 3.567 1.00 96.12 163 TYR A N 1
ATOM 1202 C CA . TYR A 1 163 ? -9.422 10.556 3.739 1.00 96.12 163 TYR A CA 1
ATOM 1203 C C . TYR A 1 163 ? -9.793 10.779 5.211 1.00 96.12 163 TYR A C 1
ATOM 1205 O O . TYR A 1 163 ? -10.836 11.366 5.491 1.00 96.12 163 TYR A O 1
ATOM 1213 N N . MET A 1 164 ? -8.957 10.327 6.150 1.00 95.25 164 MET A N 1
ATOM 1214 C CA . MET A 1 164 ? -9.244 10.264 7.586 1.00 95.25 164 MET A CA 1
ATOM 1215 C C . MET A 1 164 ? -10.445 9.364 7.922 1.00 95.25 164 MET A C 1
ATOM 1217 O O . MET A 1 164 ? -11.113 9.585 8.935 1.00 95.25 164 MET A O 1
ATOM 1221 N N . ASN A 1 165 ? -10.703 8.351 7.084 1.00 96.38 165 ASN A N 1
ATOM 1222 C CA . ASN A 1 165 ? -11.773 7.372 7.264 1.00 96.38 165 ASN A CA 1
ATOM 1223 C C . ASN A 1 165 ? -11.185 6.021 7.678 1.00 96.38 165 ASN A C 1
ATOM 1225 O O . ASN A 1 165 ? -10.252 5.529 7.043 1.00 96.38 165 ASN A O 1
ATOM 1229 N N . GLY A 1 166 ? -11.738 5.412 8.724 1.00 97.19 166 GLY A N 1
ATOM 1230 C CA . GLY A 1 166 ? -11.302 4.102 9.193 1.00 97.19 166 GLY A CA 1
ATOM 1231 C C . GLY A 1 166 ? -11.686 3.816 10.639 1.00 97.19 166 GLY A C 1
ATOM 1232 O O . GLY A 1 166 ? -12.479 4.531 11.254 1.00 97.19 166 GLY A O 1
ATOM 1233 N N . CYS A 1 167 ? -11.113 2.746 11.175 1.00 97.56 167 CYS A N 1
ATOM 1234 C CA . CYS A 1 167 ? -11.264 2.319 12.553 1.00 97.56 167 CYS A CA 1
ATOM 1235 C C . CYS A 1 167 ? -10.040 2.733 13.382 1.00 97.56 167 CYS A C 1
ATOM 1237 O O . CYS A 1 167 ? -8.904 2.323 13.121 1.00 97.56 167 CYS A O 1
ATOM 1239 N N . SER A 1 168 ? -10.271 3.505 14.442 1.00 96.25 168 SER A N 1
ATOM 1240 C CA . SER A 1 168 ? -9.240 4.001 15.360 1.00 96.25 168 SER A CA 1
ATOM 1241 C C . SER A 1 168 ? -8.465 2.887 16.077 1.00 96.25 168 SER A C 1
ATOM 1243 O O . SER A 1 168 ? -7.352 3.113 16.558 1.00 96.25 168 SER A O 1
ATOM 1245 N N . LYS A 1 169 ? -9.028 1.673 16.108 1.00 96.38 169 LYS A N 1
ATOM 1246 C CA . LYS A 1 169 ? -8.484 0.497 16.795 1.00 96.38 169 LYS A CA 1
ATOM 1247 C C . LYS A 1 169 ? -7.760 -0.480 15.873 1.00 96.38 169 LYS A C 1
ATOM 1249 O O . LYS A 1 169 ? -7.226 -1.463 16.377 1.00 96.38 169 LYS A O 1
ATOM 1254 N N . ASN A 1 170 ? -7.709 -0.226 14.562 1.00 98.00 170 ASN A N 1
ATOM 1255 C CA . ASN A 1 170 ? -7.021 -1.137 13.654 1.00 98.00 170 ASN A CA 1
ATOM 1256 C C . ASN A 1 170 ? -5.520 -1.196 13.947 1.00 98.00 170 ASN A C 1
ATOM 1258 O O . ASN A 1 170 ? -4.855 -0.172 14.172 1.00 98.00 170 ASN A O 1
ATOM 1262 N N . VAL A 1 171 ? -4.987 -2.411 13.879 1.00 97.69 171 VAL A N 1
ATOM 1263 C CA . VAL A 1 171 ? -3.571 -2.727 14.057 1.00 97.69 171 VAL A CA 1
ATOM 1264 C C . VAL A 1 171 ? -3.135 -3.614 12.903 1.00 97.69 171 VAL A C 1
ATOM 1266 O O . VAL A 1 171 ? -3.844 -4.545 12.532 1.00 97.69 171 VAL A O 1
ATOM 1269 N N . LEU A 1 172 ? -1.961 -3.321 12.352 1.00 98.38 172 LEU A N 1
ATOM 1270 C CA . LEU A 1 172 ? -1.329 -4.117 11.315 1.00 98.38 172 LEU A CA 1
ATOM 1271 C C . LEU A 1 172 ? 0.154 -4.249 11.655 1.00 98.38 172 LEU A C 1
ATOM 1273 O O . LEU A 1 172 ? 0.872 -3.249 11.705 1.00 98.38 172 LEU A O 1
ATOM 1277 N N . TYR A 1 173 ? 0.592 -5.480 11.882 1.00 98.12 173 TYR A N 1
ATOM 1278 C CA . TYR A 1 173 ? 1.998 -5.851 11.965 1.00 98.12 173 TYR A CA 1
ATOM 1279 C C . TYR A 1 173 ? 2.399 -6.525 10.661 1.00 98.12 173 TYR A C 1
ATOM 1281 O O . TYR A 1 173 ? 1.628 -7.316 10.120 1.00 98.12 173 TYR A O 1
ATOM 1289 N N . VAL A 1 174 ? 3.596 -6.217 10.171 1.00 98.00 174 VAL A N 1
ATOM 1290 C CA . VAL A 1 174 ? 4.165 -6.795 8.950 1.00 98.00 174 VAL A CA 1
ATOM 1291 C C . VAL A 1 174 ? 5.646 -7.083 9.152 1.00 98.00 174 VAL A C 1
ATOM 1293 O O . VAL A 1 174 ? 6.316 -6.340 9.870 1.00 98.00 174 VAL A O 1
ATOM 1296 N N . ASP A 1 175 ? 6.142 -8.144 8.524 1.00 97.81 175 ASP A N 1
ATOM 1297 C CA . ASP A 1 175 ? 7.544 -8.561 8.594 1.00 97.81 175 ASP A CA 1
ATOM 1298 C C . ASP A 1 175 ? 7.944 -9.415 7.373 1.00 97.81 175 ASP A C 1
ATOM 1300 O O . ASP A 1 175 ? 7.084 -9.826 6.592 1.00 97.81 175 ASP A O 1
ATOM 1304 N N . ASP A 1 176 ? 9.238 -9.710 7.223 1.00 97.56 176 ASP A N 1
ATOM 1305 C CA . ASP A 1 176 ? 9.791 -10.705 6.285 1.00 97.56 176 ASP A CA 1
ATOM 1306 C C . ASP A 1 176 ? 9.352 -10.547 4.811 1.00 97.56 176 ASP A C 1
ATOM 1308 O O . ASP A 1 176 ? 8.965 -11.510 4.148 1.00 97.56 176 ASP A O 1
ATOM 1312 N N . PHE A 1 177 ? 9.418 -9.328 4.267 1.00 97.69 177 PHE A N 1
ATOM 1313 C CA . PHE A 1 177 ? 9.106 -9.079 2.854 1.00 97.69 177 PHE A CA 1
ATOM 1314 C C . PHE A 1 177 ? 10.134 -9.705 1.900 1.00 97.69 177 PHE A C 1
ATOM 1316 O O . PHE A 1 177 ? 11.328 -9.404 1.968 1.00 97.69 177 PHE A O 1
ATOM 1323 N N . GLU A 1 178 ? 9.660 -10.489 0.933 1.00 97.62 178 GLU A N 1
ATOM 1324 C CA . GLU A 1 178 ? 10.488 -11.131 -0.088 1.00 97.62 178 GLU A CA 1
ATOM 1325 C C . GLU A 1 178 ? 9.778 -11.246 -1.448 1.00 97.62 178 GLU A C 1
ATOM 1327 O O . GLU A 1 178 ? 8.564 -11.434 -1.541 1.00 97.62 178 GLU A O 1
ATOM 1332 N N . TRP A 1 179 ? 10.548 -11.153 -2.534 1.00 98.06 179 TRP A N 1
ATOM 1333 C CA . TRP A 1 179 ? 10.025 -11.374 -3.882 1.00 98.06 179 TRP A CA 1
ATOM 1334 C C . TRP A 1 179 ? 9.809 -12.860 -4.166 1.00 98.06 179 TRP A C 1
ATOM 1336 O O . TRP A 1 179 ? 10.679 -13.687 -3.898 1.00 98.06 179 TRP A O 1
ATOM 1346 N N . VAL A 1 180 ? 8.690 -13.172 -4.816 1.00 97.75 180 VAL A N 1
ATOM 1347 C CA . VAL A 1 180 ? 8.410 -14.474 -5.438 1.00 97.75 180 VAL A CA 1
ATOM 1348 C C . VAL A 1 180 ? 8.716 -14.365 -6.932 1.00 97.75 180 VAL A C 1
ATOM 1350 O O . VAL A 1 180 ? 8.363 -13.354 -7.538 1.00 97.75 180 VAL A O 1
ATOM 1353 N N . TYR A 1 181 ? 9.353 -15.373 -7.541 1.00 94.62 181 TYR A N 1
ATOM 1354 C CA . TYR A 1 181 ? 9.809 -15.357 -8.946 1.00 94.62 181 TYR A CA 1
ATOM 1355 C C . TYR A 1 181 ? 9.205 -16.455 -9.824 1.00 94.62 181 TYR A C 1
ATOM 1357 O O . TYR A 1 181 ? 8.737 -17.506 -9.341 1.00 94.62 181 TYR A O 1
#

Secondary structure (DSSP, 8-state):
-EEETTEEE--EEESEEEEEETTEEEEEE-B----SS--SEEEEEEEEE--B--B--TTT-SPPTTSBP-EEEEEEEEEESS-EEEEESSS--BS---TTT-SEETTTEEEEEEEEEEE-SPPSSSSPEEEEEEPEES-SSPPPP-SSEEEEEEEESSTTGGGT-B-TT-EEEEEEEEEE-

Organism: NCBI:txid408170

Sequence (181 aa):
ASSTLGILASGNLFTATFSMKGTDGTVGFGQKYNYTARPKGLRFKYHATVGTVDIQKNFGGPIAMGEQDLSTIYVCIVDWSARRNVTSGVSKPTGTWDPSVQTDLEGSGRIIAYGVMDISASTEGESLIGGEIPLVYYDTACAAPQSSYTLVISCATSKYGDYMNGCSKNVLYVDDFEWVY